Protein AF-A0A0P7YR74-F1 (afdb_monomer_lite)

Organism: NCBI:txid1666912

pLDDT: mean 79.61, std 21.57, range [29.16, 98.62]

Secondary structure (DSSP, 8-state):
--EE--EEEEEEE--HHHH-STT----HHHHHHHHHHHHT-TTTEEEEEEES-B-TTSPBP-SHHHHHHHHHHHHHHHHHTTTTT--EEEEEEEEE--TT--HHHHHHHHHHHHHHHS-TTSS-EEEEEEE-S-TT--EEEEEEE--BPPHHHHHHHHHTSTT-SS----BS--TTSTTHHHHHHHHHHHHHHHHHHHHT---EE-S-TTTTT----------HHHHHHHHHSS--HHHHTTSSSS-TTSSHHHHH------------------------

Structure (mmCIF, N/CA/C/O backbone):
data_AF-A0A0P7YR74-F1
#
_entry.id   AF-A0A0P7YR74-F1
#
loop_
_atom_site.group_PDB
_atom_site.id
_atom_site.type_symbol
_atom_site.label_atom_id
_atom_site.label_alt_id
_atom_site.label_comp_id
_atom_site.label_asym_id
_atom_site.label_entity_id
_atom_site.label_seq_id
_atom_site.pdbx_PDB_ins_code
_atom_site.Cartn_x
_atom_site.Cartn_y
_atom_site.Cartn_z
_atom_site.occupancy
_atom_site.B_iso_or_equiv
_atom_site.auth_seq_id
_atom_site.auth_comp_id
_atom_site.auth_asym_id
_atom_site.auth_atom_id
_atom_site.pdbx_PDB_model_num
ATOM 1 N N . MET A 1 1 ? -9.985 -3.462 24.566 1.00 60.44 1 MET A N 1
ATOM 2 C CA . MET A 1 1 ? -8.806 -4.352 24.452 1.00 60.44 1 MET A CA 1
ATOM 3 C C . MET A 1 1 ? -7.967 -3.898 23.269 1.00 60.44 1 MET A C 1
ATOM 5 O O . MET A 1 1 ? -8.545 -3.585 22.236 1.00 60.44 1 MET A O 1
ATOM 9 N N . THR A 1 2 ? -6.644 -3.841 23.416 1.00 79.56 2 THR A N 1
ATOM 10 C CA . THR A 1 2 ? -5.710 -3.493 22.330 1.00 79.56 2 THR A CA 1
ATOM 11 C C . THR A 1 2 ? -5.596 -4.660 21.350 1.00 79.56 2 THR A C 1
ATOM 13 O O . THR A 1 2 ? -5.407 -5.799 21.774 1.00 79.56 2 THR A O 1
ATOM 16 N N . LEU A 1 3 ? -5.722 -4.399 20.048 1.00 85.62 3 LEU A N 1
ATOM 17 C CA . LEU A 1 3 ? -5.576 -5.433 19.022 1.00 85.62 3 LEU A CA 1
ATOM 18 C C . LEU A 1 3 ? -4.094 -5.769 18.798 1.00 85.62 3 LEU A C 1
ATOM 20 O O . LEU A 1 3 ? -3.277 -4.869 18.607 1.00 85.62 3 LEU A O 1
ATOM 24 N N . GLU A 1 4 ? -3.764 -7.059 18.716 1.00 91.12 4 GLU A N 1
ATOM 25 C CA . GLU A 1 4 ? -2.459 -7.520 18.228 1.00 91.12 4 GLU A CA 1
ATOM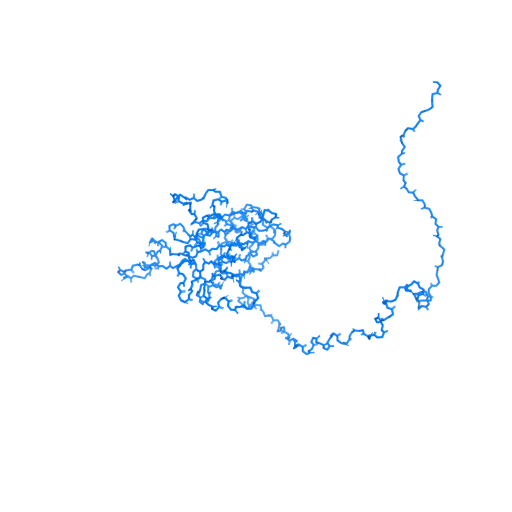 26 C C . GLU A 1 4 ? -2.388 -7.373 16.698 1.00 91.12 4 GLU A C 1
ATOM 28 O O . GLU A 1 4 ? -3.099 -8.052 15.947 1.00 91.12 4 GLU A O 1
ATOM 33 N N . LEU A 1 5 ? -1.516 -6.490 16.214 1.00 92.69 5 LEU A N 1
ATOM 34 C CA . LEU A 1 5 ? -1.343 -6.203 14.798 1.00 92.69 5 LEU A CA 1
ATOM 35 C C . LEU A 1 5 ? -0.830 -7.435 14.051 1.00 92.69 5 LEU A C 1
ATOM 37 O O . LEU A 1 5 ? 0.342 -7.820 14.130 1.00 92.69 5 LEU A O 1
ATOM 41 N N . THR A 1 6 ? -1.691 -7.987 13.209 1.00 93.12 6 THR A N 1
ATOM 42 C CA . THR A 1 6 ? -1.337 -9.047 12.278 1.00 93.12 6 THR A CA 1
ATOM 43 C C . THR A 1 6 ? -1.084 -8.460 10.898 1.00 93.12 6 THR A C 1
ATOM 45 O O . THR A 1 6 ? -1.939 -7.804 10.305 1.00 93.12 6 THR A O 1
ATOM 48 N N . THR A 1 7 ? 0.107 -8.728 10.359 1.00 94.94 7 THR A N 1
ATOM 49 C CA . THR A 1 7 ? 0.474 -8.356 8.990 1.00 94.94 7 THR A CA 1
ATOM 50 C C . THR A 1 7 ? 0.971 -9.561 8.206 1.00 94.94 7 THR A C 1
ATOM 52 O O . THR A 1 7 ? 1.783 -10.352 8.700 1.00 94.94 7 THR A O 1
ATOM 55 N N . LYS A 1 8 ? 0.527 -9.681 6.952 1.00 95.81 8 LYS A N 1
ATOM 56 C CA . LYS A 1 8 ? 0.989 -10.705 6.007 1.00 95.81 8 LYS A CA 1
ATOM 57 C C . LYS A 1 8 ? 1.406 -10.044 4.707 1.00 95.81 8 LYS A C 1
ATOM 59 O O . LYS A 1 8 ? 0.610 -9.338 4.106 1.00 95.81 8 LYS A O 1
ATOM 64 N N . PHE A 1 9 ? 2.622 -10.323 4.244 1.00 95.50 9 PHE A N 1
ATOM 65 C CA . PHE A 1 9 ? 3.135 -9.816 2.970 1.00 95.50 9 PHE A CA 1
ATOM 66 C C . PHE A 1 9 ? 3.477 -10.977 2.044 1.00 95.50 9 PHE A C 1
ATOM 68 O O . PHE A 1 9 ? 4.109 -11.948 2.463 1.00 95.50 9 PHE A O 1
ATOM 75 N N . ARG A 1 10 ? 3.101 -10.875 0.770 1.00 93.88 10 ARG A N 1
ATOM 76 C CA . ARG A 1 10 ? 3.459 -11.864 -0.253 1.00 93.88 10 ARG A CA 1
ATOM 77 C C . ARG A 1 10 ? 3.926 -11.150 -1.511 1.00 93.88 10 ARG A C 1
ATOM 79 O O . ARG A 1 10 ? 3.295 -10.214 -1.986 1.00 93.88 10 ARG A O 1
ATOM 86 N N . GLY A 1 11 ? 5.065 -11.588 -2.035 1.00 93.00 11 GLY A N 1
ATOM 87 C CA . GLY A 1 11 ? 5.584 -11.106 -3.309 1.00 93.00 11 GLY A CA 1
ATOM 88 C C . GLY A 1 11 ? 5.010 -11.877 -4.483 1.00 93.00 11 GLY A C 1
ATOM 89 O O . GLY A 1 11 ? 4.844 -13.095 -4.398 1.00 93.00 11 GLY A O 1
ATOM 90 N N . ILE A 1 12 ? 4.781 -11.173 -5.586 1.00 93.50 12 ILE A N 1
ATOM 91 C CA . ILE A 1 12 ? 4.529 -11.761 -6.899 1.00 93.50 12 ILE A CA 1
ATOM 92 C C . ILE A 1 12 ? 5.712 -11.381 -7.790 1.00 93.50 12 ILE A C 1
ATOM 94 O O . ILE A 1 12 ? 6.027 -10.199 -7.931 1.00 93.50 12 ILE A O 1
ATOM 98 N N . SER A 1 13 ? 6.408 -12.372 -8.346 1.00 91.94 13 SER A N 1
ATOM 99 C CA . SER A 1 13 ? 7.626 -12.169 -9.137 1.00 91.94 13 SER A CA 1
ATOM 100 C C . SER A 1 13 ? 7.658 -13.029 -10.392 1.00 91.94 13 SER A C 1
ATOM 102 O O . SER A 1 13 ? 7.014 -14.073 -10.458 1.00 91.94 13 SER A O 1
ATOM 104 N N . THR A 1 14 ? 8.446 -12.601 -11.379 1.00 90.00 14 THR A N 1
ATOM 105 C CA . THR A 1 14 ? 8.697 -13.353 -12.618 1.00 90.00 14 THR A CA 1
ATOM 106 C C . THR A 1 14 ? 9.794 -14.409 -12.505 1.00 90.00 14 THR A C 1
ATOM 108 O O . THR A 1 14 ? 10.011 -15.134 -13.478 1.00 90.00 14 THR A O 1
ATOM 111 N N . SER A 1 15 ? 10.455 -14.521 -11.345 1.00 85.44 15 SER A N 1
ATOM 112 C CA . SER A 1 15 ? 11.594 -15.422 -11.129 1.00 85.44 15 SER A CA 1
ATOM 113 C C . SER A 1 15 ? 11.245 -16.898 -11.346 1.00 85.44 15 SER A C 1
ATOM 115 O O . SER A 1 15 ? 10.171 -17.331 -10.919 1.00 85.44 15 SER A O 1
ATOM 117 N N . PRO A 1 16 ? 12.147 -17.700 -11.947 1.00 78.31 16 PRO A N 1
ATOM 118 C CA . PRO A 1 16 ? 11.906 -19.126 -12.187 1.00 78.31 16 PRO A CA 1
ATOM 119 C C . PRO A 1 16 ? 11.537 -19.901 -10.913 1.00 78.31 16 PRO A C 1
ATOM 121 O O . PRO A 1 16 ? 10.546 -20.627 -10.894 1.00 78.31 16 PRO A O 1
ATOM 124 N N . ALA A 1 17 ? 12.238 -19.645 -9.802 1.00 75.94 17 ALA A N 1
ATOM 125 C CA . ALA A 1 17 ? 11.952 -20.265 -8.504 1.00 75.94 17 ALA A CA 1
ATOM 126 C C . ALA A 1 17 ? 10.548 -19.935 -7.953 1.00 75.94 17 ALA A C 1
ATOM 128 O O . ALA A 1 17 ? 9.983 -20.699 -7.172 1.00 75.94 17 ALA A O 1
ATOM 129 N N . ALA A 1 18 ? 9.956 -18.800 -8.347 1.00 68.31 18 ALA A N 1
ATOM 130 C CA . ALA A 1 18 ? 8.588 -18.458 -7.965 1.00 68.31 18 ALA A CA 1
ATOM 131 C C . ALA A 1 18 ? 7.532 -19.182 -8.817 1.00 68.31 18 ALA A C 1
ATOM 133 O O . ALA A 1 18 ? 6.400 -19.319 -8.351 1.00 68.31 18 ALA A O 1
ATOM 134 N N . ARG A 1 19 ? 7.897 -19.653 -10.021 1.00 63.56 19 ARG A N 1
ATOM 135 C CA . ARG A 1 19 ? 7.032 -20.442 -10.917 1.00 63.56 19 ARG A CA 1
ATOM 136 C C . ARG A 1 19 ? 6.956 -21.916 -10.505 1.00 63.56 19 ARG A C 1
ATOM 138 O O . ARG A 1 19 ? 5.931 -22.541 -10.707 1.00 63.56 19 ARG A O 1
ATOM 145 N N . GLN A 1 20 ? 8.008 -22.446 -9.879 1.00 58.94 20 GLN A N 1
ATOM 146 C CA . GLN A 1 20 ? 8.118 -23.864 -9.497 1.00 58.94 20 GLN A CA 1
ATOM 147 C C . GLN A 1 20 ? 7.430 -24.240 -8.167 1.00 58.94 20 GLN A C 1
ATOM 149 O O . GLN A 1 20 ? 7.472 -25.398 -7.752 1.00 58.94 20 GLN A O 1
ATOM 154 N N . ARG A 1 21 ? 6.797 -23.296 -7.454 1.00 57.75 21 ARG A N 1
ATOM 155 C CA . ARG A 1 21 ? 6.046 -23.634 -6.232 1.00 57.75 21 ARG A CA 1
ATOM 156 C C . ARG A 1 21 ? 4.754 -24.365 -6.619 1.00 57.75 21 ARG A C 1
ATOM 158 O O . ARG A 1 21 ? 3.836 -23.736 -7.131 1.00 57.75 21 ARG A O 1
ATOM 165 N N . LYS A 1 22 ? 4.746 -25.682 -6.368 1.00 44.38 22 LYS A N 1
ATOM 166 C CA . LYS A 1 22 ? 3.695 -26.678 -6.650 1.00 44.38 22 LYS A CA 1
ATOM 167 C C . LYS A 1 22 ? 2.265 -26.109 -6.625 1.00 44.38 22 LYS A C 1
ATOM 169 O O . LYS A 1 22 ? 1.837 -25.588 -5.597 1.00 44.38 22 LYS A O 1
ATOM 174 N N . GLY A 1 23 ? 1.541 -26.285 -7.734 1.00 49.69 23 GLY A N 1
ATOM 175 C CA . GLY A 1 23 ? 0.073 -26.241 -7.789 1.00 49.69 23 GLY A CA 1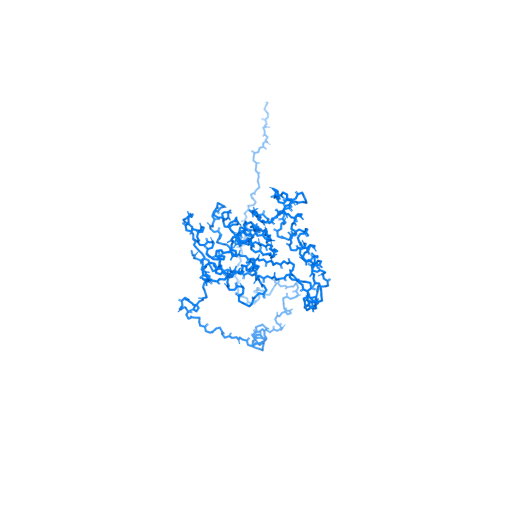
ATOM 176 C C . GLY A 1 23 ? -0.562 -25.149 -8.655 1.00 49.69 23 GLY A C 1
ATOM 177 O O . GLY A 1 23 ? -1.721 -25.290 -9.016 1.00 49.69 23 GLY A O 1
ATOM 178 N N . GLU A 1 24 ? 0.158 -24.091 -9.035 1.00 49.91 24 GLU A N 1
ATOM 179 C CA . GLU A 1 24 ? -0.404 -23.036 -9.892 1.00 49.91 24 GLU A CA 1
ATOM 180 C C . GLU A 1 24 ? 0.598 -22.599 -10.967 1.00 49.91 24 GLU A C 1
ATOM 182 O O . GLU A 1 24 ? 1.439 -21.728 -10.741 1.00 49.91 24 GLU A O 1
ATOM 187 N N . GLU A 1 25 ? 0.435 -23.122 -12.183 1.00 51.97 25 GLU A N 1
ATOM 188 C CA . GLU A 1 25 ? 1.055 -22.629 -13.428 1.00 51.97 25 GLU A CA 1
ATOM 189 C C . GLU A 1 25 ? 0.555 -21.225 -13.840 1.00 51.97 25 GLU A C 1
ATOM 191 O O . GLU A 1 25 ? 0.705 -20.776 -14.979 1.00 51.97 25 GLU A O 1
ATOM 196 N N . ALA A 1 26 ? -0.084 -20.484 -12.932 1.00 62.19 26 ALA A N 1
ATOM 197 C CA . ALA A 1 26 ? -0.609 -19.170 -13.239 1.00 62.19 26 ALA A CA 1
ATOM 198 C C . ALA A 1 26 ? 0.549 -18.183 -13.447 1.00 62.19 26 ALA A C 1
ATOM 200 O O . ALA A 1 26 ? 1.239 -17.783 -12.502 1.00 62.19 26 ALA A O 1
ATOM 201 N N . HIS A 1 27 ? 0.720 -17.753 -14.702 1.00 83.19 27 HIS A N 1
ATOM 202 C CA . HIS A 1 27 ? 1.645 -16.695 -15.106 1.00 83.19 27 HIS A CA 1
ATOM 203 C C . HIS A 1 27 ? 1.622 -15.526 -14.091 1.00 83.19 27 HIS A C 1
ATOM 205 O O . HIS A 1 27 ? 0.534 -15.079 -13.717 1.00 83.19 27 HIS A O 1
ATOM 211 N N . PRO A 1 28 ? 2.771 -14.976 -13.651 1.00 89.00 28 PRO A N 1
ATOM 212 C CA . PRO A 1 28 ? 2.840 -13.965 -12.586 1.00 89.00 28 PRO A CA 1
ATOM 213 C C . PRO A 1 28 ? 1.885 -12.772 -12.760 1.00 89.00 28 PRO A C 1
ATOM 215 O O . PRO A 1 28 ? 1.298 -12.306 -11.786 1.00 89.00 28 PRO A O 1
ATOM 218 N N . LEU A 1 29 ? 1.655 -12.324 -14.001 1.00 91.81 29 LEU A N 1
ATOM 219 C CA . LEU A 1 29 ? 0.653 -11.292 -14.300 1.00 91.81 29 LEU A CA 1
ATOM 220 C C . LEU A 1 29 ? -0.783 -11.721 -13.975 1.00 91.81 29 LEU A C 1
ATOM 222 O O . LEU A 1 29 ? -1.522 -10.932 -13.393 1.00 91.81 29 LEU A O 1
ATOM 226 N N . LYS A 1 30 ? -1.174 -12.965 -14.290 1.00 91.38 30 LYS A N 1
ATOM 227 C CA . LYS A 1 30 ? -2.497 -13.501 -13.931 1.00 91.38 30 LYS A CA 1
ATOM 228 C C . LYS A 1 30 ? -2.683 -13.484 -12.414 1.00 91.38 30 LYS A C 1
ATOM 230 O O . LYS A 1 30 ? -3.745 -13.096 -11.944 1.00 91.38 30 LYS A O 1
ATOM 235 N N . ARG A 1 31 ? -1.634 -13.794 -11.643 1.00 91.69 31 ARG A N 1
ATOM 236 C CA . ARG A 1 31 ? -1.664 -13.711 -10.172 1.00 91.69 31 ARG A CA 1
ATOM 237 C C . ARG A 1 31 ? -1.820 -12.276 -9.670 1.00 91.69 31 ARG A C 1
ATOM 239 O O . ARG A 1 31 ? -2.587 -12.049 -8.741 1.00 91.69 31 ARG A O 1
ATOM 246 N N . CYS A 1 32 ? -1.147 -11.305 -10.289 1.00 95.12 32 CYS A N 1
ATOM 247 C CA . CYS A 1 32 ? -1.355 -9.888 -9.979 1.00 95.12 32 CYS A CA 1
ATOM 248 C C . CYS A 1 32 ? -2.794 -9.438 -10.280 1.00 95.12 32 CYS A C 1
ATOM 250 O O . CYS A 1 32 ? -3.395 -8.736 -9.471 1.00 95.12 32 CYS A O 1
ATOM 252 N N . TYR A 1 33 ? -3.360 -9.850 -11.417 1.00 95.88 33 TYR A N 1
ATOM 253 C CA . TYR A 1 33 ? -4.737 -9.512 -11.787 1.00 95.88 33 TYR A CA 1
ATOM 254 C C . TYR A 1 33 ? -5.764 -10.191 -10.885 1.00 95.88 33 TYR A C 1
ATOM 256 O O . TYR A 1 33 ? -6.693 -9.527 -10.438 1.00 95.88 33 TYR A O 1
ATOM 264 N N . GLY A 1 34 ? -5.563 -11.469 -10.561 1.00 95.00 34 GLY A N 1
ATOM 265 C CA . GLY A 1 34 ? -6.390 -12.201 -9.605 1.00 95.00 34 GLY A CA 1
ATOM 266 C C . GLY A 1 34 ? -6.360 -11.553 -8.224 1.00 95.00 34 GLY A C 1
ATOM 267 O O . GLY A 1 34 ? -7.413 -11.301 -7.653 1.00 95.00 34 GLY A O 1
ATOM 268 N N . ALA A 1 35 ? -5.174 -11.178 -7.731 1.00 95.81 35 ALA A N 1
ATOM 269 C CA . ALA A 1 35 ? -5.044 -10.446 -6.474 1.00 95.81 35 ALA A CA 1
ATOM 270 C C . ALA A 1 35 ? -5.778 -9.099 -6.518 1.00 95.81 35 ALA A C 1
ATOM 272 O O . ALA A 1 35 ? -6.519 -8.793 -5.593 1.00 95.81 35 ALA A O 1
ATOM 273 N N . LEU A 1 36 ? -5.622 -8.317 -7.593 1.00 97.00 36 LEU A N 1
ATOM 274 C CA . LEU A 1 36 ? -6.313 -7.034 -7.745 1.00 97.00 36 LEU A CA 1
ATOM 275 C C . LEU A 1 36 ? -7.838 -7.195 -7.779 1.00 97.00 36 LEU A C 1
ATOM 277 O O . LEU A 1 36 ? -8.544 -6.440 -7.118 1.00 97.00 36 LEU A O 1
ATOM 281 N N . ASN A 1 37 ? -8.342 -8.171 -8.534 1.00 95.81 37 ASN A N 1
ATOM 282 C CA . ASN A 1 37 ? -9.774 -8.447 -8.616 1.00 95.81 37 ASN A CA 1
ATOM 283 C C . ASN A 1 37 ? -10.322 -8.917 -7.265 1.00 95.81 37 ASN A C 1
ATOM 285 O O . ASN A 1 37 ? -11.371 -8.449 -6.844 1.00 95.81 37 ASN A O 1
ATOM 289 N N . TYR A 1 38 ? -9.586 -9.785 -6.566 1.00 94.88 38 TYR A N 1
ATOM 290 C CA . TYR A 1 38 ? -9.956 -10.263 -5.238 1.00 94.88 38 TYR A CA 1
ATOM 291 C C . TYR A 1 38 ? -10.067 -9.115 -4.229 1.00 94.88 38 TYR A C 1
ATOM 293 O O . TYR A 1 38 ? -11.053 -9.030 -3.502 1.00 94.88 38 TYR A O 1
ATOM 301 N N . ILE A 1 39 ? -9.080 -8.211 -4.186 1.00 95.50 39 ILE A N 1
ATOM 302 C CA . ILE A 1 39 ? -9.107 -7.119 -3.204 1.00 95.50 39 ILE A CA 1
ATOM 303 C C . ILE A 1 39 ? -10.140 -6.042 -3.548 1.00 95.50 39 ILE A C 1
ATOM 305 O O . ILE A 1 39 ? -10.600 -5.356 -2.645 1.00 95.50 39 ILE A O 1
ATOM 309 N N . ALA A 1 40 ? -10.511 -5.900 -4.821 1.00 94.31 40 ALA A N 1
ATOM 310 C CA . ALA A 1 40 ? -11.439 -4.879 -5.306 1.00 94.31 40 ALA A CA 1
ATOM 311 C C . ALA A 1 40 ? -12.823 -5.442 -5.680 1.00 94.31 40 ALA A C 1
ATOM 313 O O . ALA A 1 40 ? -13.507 -4.855 -6.521 1.00 94.31 40 ALA A O 1
ATOM 314 N N . ARG A 1 41 ? -13.202 -6.597 -5.119 1.00 93.19 41 ARG A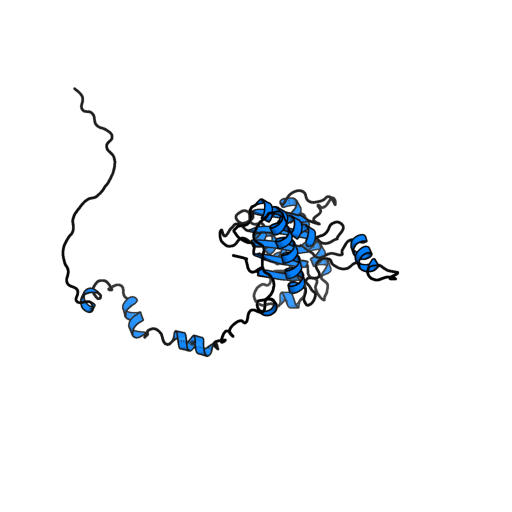 N 1
ATOM 315 C CA . ARG A 1 41 ? -14.534 -7.192 -5.290 1.00 93.19 41 ARG A CA 1
ATOM 316 C C . ARG A 1 41 ? -15.587 -6.326 -4.594 1.00 93.19 41 ARG A C 1
ATOM 318 O O . ARG A 1 41 ? -15.413 -5.965 -3.432 1.00 93.19 41 ARG A O 1
ATOM 325 N N . GLU A 1 42 ? -16.665 -6.018 -5.306 1.00 89.00 42 GLU A N 1
ATOM 326 C CA . GLU A 1 42 ? -17.669 -5.029 -4.882 1.00 89.00 42 GLU A CA 1
ATOM 327 C C . GLU A 1 42 ? -18.344 -5.401 -3.559 1.00 89.00 42 GLU A C 1
ATOM 329 O O . GLU A 1 42 ? -18.528 -4.549 -2.701 1.00 89.00 42 GLU A O 1
ATOM 334 N N . ASN A 1 43 ? -18.613 -6.690 -3.346 1.00 87.88 43 ASN A N 1
ATOM 335 C CA . ASN A 1 43 ? -19.274 -7.197 -2.143 1.00 87.88 43 ASN A CA 1
ATOM 336 C C . ASN A 1 43 ? -18.395 -7.226 -0.881 1.00 87.88 43 ASN A C 1
ATOM 338 O O . ASN A 1 43 ? -18.888 -7.569 0.189 1.00 87.88 43 ASN A O 1
ATOM 342 N N . ALA A 1 44 ? -17.101 -6.920 -0.991 1.00 87.88 44 ALA A N 1
ATOM 343 C CA . ALA A 1 44 ? -16.201 -6.890 0.159 1.00 87.88 44 ALA A CA 1
ATOM 344 C C . ALA A 1 44 ? -15.468 -5.566 0.319 1.00 87.88 44 ALA A C 1
ATOM 346 O O . ALA A 1 44 ? -14.913 -5.336 1.384 1.00 87.88 44 ALA A O 1
ATOM 347 N N . SER A 1 45 ? -15.389 -4.720 -0.707 1.00 90.12 45 SER A N 1
ATOM 348 C CA . SER A 1 45 ? -14.633 -3.471 -0.633 1.00 90.12 45 SER A CA 1
ATOM 349 C C . SER A 1 45 ? -15.432 -2.370 0.060 1.00 90.12 45 SER A C 1
ATOM 351 O O . SER A 1 45 ? -16.506 -2.011 -0.409 1.00 90.12 45 SER A O 1
ATOM 353 N N . GLY A 1 46 ? -14.871 -1.804 1.128 1.00 92.00 46 GLY A N 1
ATOM 354 C CA . GLY A 1 46 ? -15.348 -0.569 1.751 1.00 92.00 46 GLY A CA 1
ATOM 355 C C . GLY A 1 46 ? -14.529 0.631 1.275 1.00 92.00 46 GLY A C 1
ATOM 356 O O . GLY A 1 46 ? -14.521 0.981 0.096 1.00 92.00 46 GLY A O 1
ATOM 357 N N . ILE A 1 47 ? -13.790 1.249 2.196 1.00 96.88 47 ILE A N 1
ATOM 358 C CA . ILE A 1 47 ? -12.924 2.398 1.907 1.00 96.88 47 ILE A CA 1
ATOM 359 C C . ILE A 1 47 ? -11.760 2.006 0.986 1.00 96.88 47 ILE A C 1
ATOM 361 O O . ILE A 1 47 ? -11.068 1.012 1.216 1.00 96.88 47 ILE A O 1
ATOM 365 N N . ILE A 1 48 ? -11.484 2.843 -0.017 1.00 97.75 48 ILE A N 1
ATOM 366 C CA . ILE A 1 48 ? -10.393 2.666 -0.981 1.00 97.75 48 ILE A CA 1
ATOM 367 C C . ILE A 1 48 ? -9.546 3.944 -1.044 1.00 97.75 48 ILE A C 1
ATOM 369 O O . ILE A 1 48 ? -10.087 5.044 -1.125 1.00 97.75 48 ILE A O 1
ATOM 373 N N . SER A 1 49 ? -8.220 3.801 -1.083 1.00 98.31 49 SER A N 1
ATOM 374 C CA . SER A 1 49 ? -7.289 4.877 -1.449 1.00 98.31 49 SER A CA 1
ATOM 375 C C . SER A 1 49 ? -6.167 4.346 -2.336 1.00 98.31 49 SER A C 1
ATOM 377 O O . SER A 1 49 ? -5.793 3.173 -2.269 1.00 98.31 49 SER A O 1
ATOM 379 N N . TRP A 1 50 ? -5.618 5.200 -3.194 1.00 98.38 50 TRP A N 1
ATOM 380 C CA . TRP A 1 50 ? -4.481 4.870 -4.044 1.00 98.38 50 TRP A CA 1
ATOM 381 C C . TRP A 1 50 ? -3.522 6.042 -4.171 1.00 98.38 50 TRP A C 1
ATOM 383 O O . TRP A 1 50 ? -3.908 7.202 -4.057 1.00 98.38 50 TRP A O 1
ATOM 393 N N . HIS A 1 51 ? -2.261 5.729 -4.460 1.00 98.12 51 HIS A N 1
ATOM 394 C CA . HIS A 1 51 ? -1.239 6.736 -4.699 1.00 98.12 51 HIS A CA 1
ATOM 395 C C . HIS A 1 51 ? -0.213 6.266 -5.738 1.00 98.12 51 HIS A C 1
ATOM 397 O O . HIS A 1 51 ? -0.024 5.066 -5.960 1.00 98.12 51 HIS A O 1
ATOM 403 N N . GLY A 1 52 ? 0.418 7.220 -6.428 1.00 96.38 52 GLY A N 1
ATOM 404 C CA . GLY A 1 52 ? 1.416 6.941 -7.469 1.00 96.38 52 GLY A CA 1
ATOM 405 C C . GLY A 1 52 ? 0.860 6.257 -8.728 1.00 96.38 52 GLY A C 1
ATOM 406 O O . GLY A 1 52 ? 1.625 5.708 -9.520 1.00 96.38 52 GLY A O 1
ATOM 407 N N . LEU A 1 53 ? -0.464 6.257 -8.923 1.00 97.25 53 LEU A N 1
ATOM 408 C CA . LEU A 1 53 ? -1.136 5.661 -10.081 1.00 97.25 53 LEU A CA 1
ATOM 409 C C . LEU A 1 53 ? -1.549 6.737 -11.084 1.00 97.25 53 LEU A C 1
ATOM 411 O O . LEU A 1 53 ? -2.305 7.649 -10.757 1.00 97.25 53 LEU A O 1
ATOM 415 N N . ARG A 1 54 ? -1.060 6.605 -12.321 1.00 95.88 54 ARG A N 1
ATOM 416 C CA . ARG A 1 54 ? -1.296 7.559 -13.413 1.00 95.88 54 ARG A CA 1
ATOM 417 C C . ARG A 1 54 ? -2.018 6.908 -14.584 1.00 95.88 54 ARG A C 1
ATOM 419 O O . ARG A 1 54 ? -1.750 5.755 -14.934 1.00 95.88 54 ARG A O 1
ATOM 426 N N . ARG A 1 55 ? -2.903 7.650 -15.226 1.00 95.25 55 ARG A N 1
ATOM 427 C CA . ARG A 1 55 ? -3.566 7.294 -16.481 1.00 95.25 55 ARG A CA 1
ATOM 428 C C . ARG A 1 55 ? -2.563 7.314 -17.653 1.00 95.25 55 ARG A C 1
ATOM 430 O O . ARG A 1 55 ? -1.419 7.726 -17.457 1.00 95.25 55 ARG A O 1
ATOM 437 N N . PRO A 1 56 ? -2.929 6.797 -18.842 1.00 91.25 56 PRO A N 1
ATOM 438 C CA . PRO A 1 56 ? -2.036 6.790 -20.006 1.00 91.25 56 PRO A CA 1
ATOM 439 C C . PRO A 1 56 ? -1.579 8.185 -20.449 1.00 91.25 56 PRO A C 1
ATOM 441 O O . PRO A 1 56 ? -0.452 8.330 -20.899 1.00 91.25 56 PRO A O 1
ATOM 444 N N . ASP A 1 57 ? -2.413 9.206 -20.240 1.00 93.31 57 ASP A N 1
ATOM 445 C CA . ASP A 1 57 ? -2.104 10.623 -20.488 1.00 93.31 57 ASP A CA 1
ATOM 446 C C . ASP A 1 57 ? -1.134 11.239 -19.453 1.00 93.31 57 ASP A C 1
ATOM 448 O O . ASP A 1 57 ? -0.897 12.444 -19.455 1.00 93.31 57 ASP A O 1
ATOM 452 N N . GLY A 1 58 ? -0.608 10.439 -18.519 1.00 92.19 58 GLY A N 1
ATOM 453 C CA . GLY A 1 58 ? 0.295 10.882 -17.457 1.00 92.19 58 GLY A CA 1
ATOM 454 C C . GLY A 1 58 ? -0.389 11.563 -16.267 1.00 92.19 58 GLY A C 1
ATOM 455 O O . GLY A 1 58 ? 0.263 11.766 -15.234 1.00 92.19 58 GLY A O 1
ATOM 456 N N . LYS A 1 59 ? -1.693 11.865 -16.337 1.00 95.94 59 LYS A N 1
ATOM 457 C CA . LYS A 1 59 ? -2.434 12.491 -15.231 1.00 95.94 59 LYS A CA 1
ATOM 458 C C . LYS A 1 59 ? -2.713 11.483 -14.107 1.00 95.94 59 LYS A C 1
ATOM 460 O O . LYS A 1 59 ? -2.782 10.279 -14.370 1.00 95.94 59 LYS A O 1
ATOM 465 N N . PRO A 1 60 ? -2.853 11.920 -12.843 1.00 95.88 60 PRO A N 1
ATOM 466 C CA . PRO A 1 60 ? -3.239 11.032 -11.747 1.00 95.88 60 PRO A CA 1
ATOM 467 C C . PRO A 1 60 ? -4.575 10.327 -12.018 1.00 95.88 60 PRO A C 1
ATOM 469 O O . PRO A 1 60 ? -5.472 10.898 -12.633 1.00 95.88 60 PRO A O 1
ATOM 472 N N . ALA A 1 61 ? -4.710 9.080 -11.566 1.00 96.81 61 ALA A N 1
ATOM 473 C CA . ALA A 1 61 ? -6.001 8.401 -11.553 1.00 96.81 61 ALA A CA 1
ATOM 474 C C . ALA A 1 61 ? -6.930 9.061 -10.523 1.00 96.81 61 ALA A C 1
ATOM 476 O O . ALA A 1 61 ? -6.530 9.269 -9.378 1.00 96.81 61 ALA A O 1
ATOM 477 N N . THR A 1 62 ? -8.166 9.344 -10.926 1.00 96.44 62 THR A N 1
ATOM 478 C CA . THR A 1 62 ? -9.175 10.046 -10.115 1.00 96.44 62 THR A CA 1
ATOM 479 C C . THR A 1 62 ? -10.309 9.136 -9.654 1.00 96.44 62 THR A C 1
ATOM 481 O O . THR A 1 62 ? -10.995 9.451 -8.689 1.00 96.44 62 THR A O 1
ATOM 484 N N . THR A 1 63 ? -10.469 7.965 -10.280 1.00 96.69 63 THR A N 1
ATOM 485 C CA . THR A 1 63 ? -11.486 6.973 -9.897 1.00 96.69 63 THR A CA 1
ATOM 486 C C . THR A 1 63 ? -10.874 5.606 -9.565 1.00 96.69 63 THR A C 1
ATOM 488 O O . THR A 1 63 ? -9.809 5.259 -10.091 1.00 96.69 63 THR A O 1
ATOM 491 N N . PRO A 1 64 ? -11.568 4.745 -8.787 1.00 95.50 64 PRO A N 1
ATOM 492 C CA . PRO A 1 64 ? -11.098 3.383 -8.518 1.00 95.50 64 PRO A CA 1
ATOM 493 C C . PRO A 1 64 ? -10.917 2.546 -9.794 1.00 95.50 64 PRO A C 1
ATOM 495 O O . PRO A 1 64 ? -10.028 1.697 -9.880 1.00 95.50 64 PRO A O 1
ATOM 498 N N . LYS A 1 65 ? -11.745 2.768 -10.823 1.00 95.44 65 LYS A N 1
ATOM 499 C CA . LYS A 1 65 ? -11.614 2.096 -12.126 1.00 95.44 65 LYS A CA 1
ATOM 500 C C . LYS A 1 65 ? -10.320 2.510 -12.830 1.00 95.44 65 LYS A C 1
ATOM 502 O O . LYS A 1 65 ? -9.561 1.638 -13.254 1.00 95.44 65 LYS A O 1
ATOM 507 N N . GLU A 1 66 ? -10.036 3.810 -12.896 1.00 97.50 66 GLU A N 1
ATOM 508 C CA . GLU A 1 66 ? -8.785 4.332 -13.460 1.00 97.50 66 GLU A CA 1
ATOM 509 C C . GLU A 1 66 ? -7.560 3.839 -12.679 1.00 97.50 66 GLU A C 1
ATOM 511 O O . GLU A 1 66 ? -6.582 3.404 -13.287 1.00 97.50 66 GLU A O 1
ATOM 516 N N . ALA A 1 67 ? -7.628 3.830 -11.344 1.00 97.56 67 ALA A N 1
ATOM 517 C CA . ALA A 1 67 ? -6.559 3.337 -10.479 1.00 97.56 67 ALA A CA 1
ATOM 518 C C . ALA A 1 67 ? -6.250 1.858 -10.758 1.00 97.56 67 ALA A C 1
ATOM 520 O O . ALA A 1 67 ? -5.095 1.484 -10.978 1.00 97.56 67 ALA A O 1
ATOM 521 N N . ARG A 1 68 ? -7.282 1.009 -10.849 1.00 97.06 68 ARG A N 1
ATOM 522 C CA . ARG A 1 68 ? -7.127 -0.411 -11.203 1.00 97.06 68 ARG A CA 1
ATOM 523 C C . ARG A 1 68 ? -6.479 -0.591 -12.578 1.00 97.06 68 ARG A C 1
ATOM 525 O O . ARG A 1 68 ? -5.571 -1.412 -12.718 1.00 97.06 68 ARG A O 1
ATOM 532 N N . LEU A 1 69 ? -6.901 0.173 -13.587 1.00 97.38 69 LEU A N 1
ATOM 533 C CA . LEU A 1 69 ? -6.316 0.118 -14.933 1.00 97.38 69 LEU A CA 1
ATOM 534 C C . LEU A 1 69 ? -4.848 0.568 -14.942 1.00 97.38 69 LEU A C 1
ATOM 536 O O . LEU A 1 69 ? -4.000 -0.109 -15.532 1.00 97.38 69 LEU A O 1
ATOM 540 N N . ALA A 1 70 ? -4.534 1.661 -14.246 1.00 97.75 70 ALA A N 1
ATOM 541 C CA . ALA A 1 70 ? -3.171 2.152 -14.079 1.00 97.75 70 ALA A CA 1
ATOM 542 C C . ALA A 1 70 ? -2.280 1.101 -13.403 1.00 97.75 70 ALA A C 1
ATOM 544 O O . ALA A 1 70 ? -1.185 0.812 -13.884 1.00 97.75 70 ALA A O 1
ATOM 545 N N . LEU A 1 71 ? -2.771 0.450 -12.347 1.00 97.75 71 LEU A N 1
ATOM 546 C CA . LEU A 1 71 ? -2.023 -0.578 -11.628 1.00 97.75 71 LEU A CA 1
ATOM 547 C C . LEU A 1 71 ? -1.790 -1.829 -12.494 1.00 97.75 71 LEU A C 1
ATOM 549 O O . LEU A 1 71 ? -0.684 -2.367 -12.522 1.00 97.75 71 LEU A O 1
ATOM 553 N N . ARG A 1 72 ? -2.784 -2.248 -13.293 1.00 97.69 72 ARG A N 1
ATOM 554 C CA . ARG A 1 72 ? -2.611 -3.326 -14.286 1.00 97.69 72 ARG A CA 1
ATOM 555 C C . ARG A 1 72 ? -1.553 -2.991 -15.336 1.00 97.69 72 ARG A C 1
ATOM 557 O O . ARG A 1 72 ? -0.845 -3.893 -15.788 1.00 97.69 72 ARG A O 1
ATOM 564 N N . ARG A 1 73 ? -1.443 -1.722 -15.743 1.00 96.94 73 ARG A N 1
ATOM 565 C CA . ARG A 1 73 ? -0.374 -1.253 -16.637 1.00 96.94 73 ARG A CA 1
ATOM 566 C C . ARG A 1 73 ? 0.991 -1.358 -15.953 1.00 96.94 73 ARG A C 1
ATOM 568 O O . ARG A 1 73 ? 1.873 -1.999 -16.516 1.00 96.94 73 ARG A O 1
ATOM 575 N N . ARG A 1 74 ? 1.121 -0.879 -14.709 1.00 96.81 74 ARG A N 1
ATOM 576 C CA . ARG A 1 74 ? 2.352 -1.021 -13.907 1.00 96.81 74 ARG A CA 1
ATOM 577 C C . ARG A 1 74 ? 2.789 -2.479 -13.760 1.00 96.81 74 ARG A C 1
ATOM 579 O O . ARG A 1 74 ? 3.968 -2.775 -13.911 1.00 96.81 74 ARG A O 1
ATOM 586 N N . PHE A 1 75 ? 1.856 -3.415 -13.562 1.00 96.69 75 PHE A N 1
ATOM 587 C CA . PHE A 1 75 ? 2.201 -4.841 -13.528 1.00 96.69 75 PHE A CA 1
ATOM 588 C C . PHE A 1 75 ? 2.841 -5.329 -14.828 1.00 96.69 75 PHE A C 1
ATOM 590 O O . PHE A 1 75 ? 3.830 -6.058 -14.773 1.00 96.69 75 PHE A O 1
ATOM 597 N N . ARG A 1 76 ? 2.302 -4.927 -15.987 1.00 95.50 76 ARG A N 1
ATOM 598 C CA . ARG A 1 76 ? 2.864 -5.285 -17.301 1.00 95.50 76 ARG A CA 1
ATOM 599 C C . ARG A 1 76 ? 4.257 -4.699 -17.487 1.00 95.50 76 ARG A C 1
ATOM 601 O O . ARG A 1 76 ? 5.165 -5.430 -17.866 1.00 95.50 76 ARG A O 1
ATOM 608 N N . GLU A 1 77 ? 4.425 -3.420 -17.161 1.00 94.44 77 GLU A N 1
ATOM 609 C CA . GLU A 1 77 ? 5.712 -2.720 -17.237 1.00 94.44 77 GLU A CA 1
ATOM 610 C C . GLU A 1 77 ? 6.783 -3.415 -16.378 1.00 94.44 77 GLU A C 1
ATOM 612 O O . GLU A 1 77 ? 7.897 -3.649 -16.841 1.00 94.44 77 GLU A O 1
ATOM 617 N N . GLU A 1 78 ? 6.456 -3.803 -15.143 1.00 93.25 78 GLU A N 1
ATOM 618 C CA . GLU A 1 78 ? 7.404 -4.498 -14.266 1.00 93.25 78 GLU A CA 1
ATOM 619 C C . GLU A 1 78 ? 7.652 -5.953 -14.680 1.00 93.25 78 GLU A C 1
ATOM 621 O O . GLU A 1 78 ? 8.774 -6.447 -14.551 1.00 93.25 78 GLU A O 1
ATOM 626 N N . ALA A 1 79 ? 6.641 -6.648 -15.209 1.00 92.06 79 ALA A N 1
ATOM 627 C CA . ALA A 1 79 ? 6.805 -8.007 -15.716 1.00 92.06 79 ALA A CA 1
ATOM 628 C C . ALA A 1 79 ? 7.720 -8.056 -16.950 1.00 92.06 79 ALA A C 1
ATOM 630 O O . ALA A 1 79 ? 8.556 -8.958 -17.039 1.00 92.06 79 ALA A O 1
ATOM 631 N N . ALA A 1 80 ? 7.616 -7.070 -17.850 1.00 91.62 80 ALA A N 1
ATOM 632 C CA . ALA A 1 80 ? 8.466 -6.950 -19.037 1.00 91.62 80 ALA A CA 1
ATOM 633 C C . ALA A 1 80 ? 9.955 -6.780 -18.680 1.00 91.62 80 ALA A C 1
ATOM 635 O O . ALA A 1 80 ? 10.829 -7.281 -19.380 1.00 91.62 80 ALA A O 1
ATOM 636 N N . LYS A 1 81 ? 10.256 -6.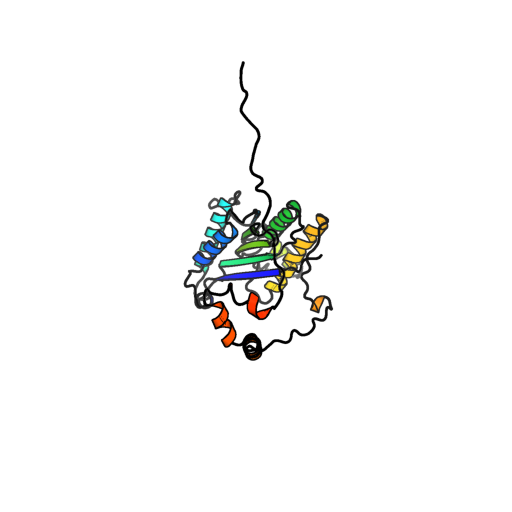165 -17.528 1.00 89.81 81 LYS A N 1
ATOM 637 C CA . LYS A 1 81 ? 11.622 -6.001 -16.992 1.00 89.81 81 LYS A CA 1
ATOM 638 C C . LYS A 1 81 ? 12.187 -7.274 -16.332 1.00 89.81 81 LYS A C 1
ATOM 640 O O . LYS A 1 81 ? 13.244 -7.220 -15.708 1.00 89.81 81 LYS A O 1
ATOM 645 N N . GLY A 1 82 ? 11.471 -8.401 -16.387 1.00 80.12 82 GLY A N 1
ATOM 646 C CA . GLY A 1 82 ? 11.744 -9.616 -15.613 1.00 80.12 82 GLY A CA 1
ATOM 647 C C . GLY A 1 82 ? 13.067 -10.332 -15.907 1.00 80.12 82 GLY A C 1
ATOM 648 O O . GLY A 1 82 ? 13.662 -10.859 -14.974 1.00 80.12 82 GLY A O 1
ATOM 649 N N . GLY A 1 83 ? 13.553 -10.341 -17.150 1.00 80.50 83 GLY A N 1
ATOM 650 C CA . GLY A 1 83 ? 14.823 -10.981 -17.532 1.00 80.50 83 GLY A CA 1
ATOM 651 C C . GLY A 1 83 ? 15.015 -12.430 -17.035 1.00 80.50 83 GLY A C 1
ATOM 652 O O . GLY A 1 83 ? 14.058 -13.129 -16.703 1.00 80.50 83 GLY A O 1
ATOM 653 N N . LYS A 1 84 ? 16.279 -12.883 -16.966 1.00 78.75 84 LYS A N 1
ATOM 654 C CA . LYS A 1 84 ? 16.650 -14.252 -16.536 1.00 78.75 84 LYS A CA 1
ATOM 655 C C . LYS A 1 84 ? 16.483 -14.490 -15.027 1.00 78.75 84 LYS A C 1
ATOM 657 O O . LYS A 1 84 ? 16.033 -15.552 -14.612 1.00 78.75 84 LYS A O 1
ATOM 662 N N . VAL A 1 85 ? 16.827 -13.499 -14.202 1.00 81.75 85 VAL A N 1
ATOM 663 C CA . VAL A 1 85 ? 16.787 -13.600 -12.725 1.00 81.75 85 VAL A CA 1
ATOM 664 C C . VAL A 1 85 ? 15.358 -13.454 -12.181 1.00 81.75 85 VAL A C 1
ATOM 666 O O . VAL A 1 85 ? 15.028 -13.925 -11.090 1.00 81.75 85 VAL A O 1
ATOM 669 N N . GLY A 1 86 ? 14.468 -12.851 -12.967 1.00 85.94 86 GLY A N 1
ATOM 670 C CA . GLY A 1 86 ? 13.147 -12.456 -12.519 1.00 85.94 86 GLY A CA 1
ATOM 671 C C . GLY A 1 86 ? 13.161 -11.142 -11.754 1.00 85.94 86 GLY A C 1
ATOM 672 O O . GLY A 1 86 ? 14.152 -10.719 -11.162 1.00 85.94 86 GLY A O 1
ATOM 673 N N . ARG A 1 87 ? 11.993 -10.515 -11.711 1.00 89.06 87 ARG A N 1
ATOM 674 C CA . ARG A 1 87 ? 11.741 -9.259 -11.020 1.00 89.06 87 ARG A CA 1
ATOM 675 C C . ARG A 1 87 ? 10.476 -9.382 -10.193 1.00 89.06 87 ARG A C 1
ATOM 677 O O . ARG A 1 87 ? 9.535 -10.081 -10.571 1.00 89.06 87 ARG A O 1
ATOM 684 N N . ARG A 1 88 ? 10.444 -8.719 -9.041 1.00 92.00 88 ARG A N 1
ATOM 685 C CA . ARG A 1 88 ? 9.207 -8.570 -8.276 1.00 92.00 88 ARG A CA 1
ATOM 686 C C . ARG A 1 88 ? 8.297 -7.588 -9.007 1.00 92.00 88 ARG A C 1
ATOM 688 O O . ARG A 1 88 ? 8.690 -6.452 -9.219 1.00 92.00 88 ARG A O 1
ATOM 695 N N . ILE A 1 89 ? 7.102 -8.042 -9.368 1.00 95.25 89 ILE A N 1
ATOM 696 C CA . ILE A 1 89 ? 6.081 -7.224 -10.027 1.00 95.25 89 ILE A CA 1
ATOM 697 C C . ILE A 1 89 ? 5.310 -6.425 -8.978 1.00 95.25 89 ILE A C 1
ATOM 699 O O . ILE A 1 89 ? 5.084 -5.233 -9.141 1.00 95.25 89 ILE A O 1
ATOM 703 N N . ALA A 1 90 ? 4.891 -7.095 -7.904 1.00 96.75 90 ALA A N 1
ATOM 704 C CA . ALA A 1 90 ? 4.056 -6.497 -6.874 1.00 96.75 90 ALA A CA 1
ATOM 705 C C . ALA A 1 90 ? 4.266 -7.164 -5.511 1.00 96.75 90 ALA A C 1
ATOM 707 O O . ALA A 1 90 ? 4.763 -8.293 -5.407 1.00 96.75 90 ALA A O 1
ATOM 708 N N . THR A 1 91 ? 3.832 -6.474 -4.463 1.00 97.19 91 THR A N 1
ATOM 709 C CA . THR A 1 91 ? 3.656 -7.015 -3.118 1.00 97.19 91 THR A CA 1
ATOM 710 C C . THR A 1 91 ? 2.200 -6.857 -2.707 1.00 97.19 91 THR A C 1
ATOM 712 O O . THR A 1 91 ? 1.659 -5.755 -2.735 1.00 97.19 91 THR A O 1
ATOM 715 N N . THR A 1 92 ? 1.576 -7.964 -2.318 1.00 97.50 92 THR A N 1
ATOM 716 C CA . THR A 1 92 ? 0.274 -7.968 -1.650 1.00 97.50 92 THR A CA 1
ATOM 717 C C . THR A 1 92 ? 0.504 -7.866 -0.147 1.00 97.50 92 THR A C 1
ATOM 719 O O . THR A 1 92 ? 1.387 -8.563 0.375 1.00 97.50 92 THR A O 1
ATOM 722 N N . GLY A 1 93 ? -0.314 -7.099 0.558 1.00 97.50 93 GLY A N 1
ATOM 723 C CA . GLY A 1 93 ? -0.309 -7.052 2.013 1.00 97.50 93 GLY A CA 1
ATOM 724 C C . GLY A 1 93 ? -1.699 -7.185 2.610 1.00 97.50 93 GLY A C 1
ATOM 725 O O . GLY A 1 93 ? -2.667 -6.749 2.001 1.00 97.50 93 GLY A O 1
ATOM 726 N N . ILE A 1 94 ? -1.768 -7.785 3.795 1.00 97.50 94 ILE A N 1
ATOM 727 C CA . ILE A 1 94 ? -2.956 -7.824 4.650 1.00 97.50 94 ILE A CA 1
ATOM 728 C C . ILE A 1 94 ? -2.573 -7.223 5.997 1.00 97.50 94 ILE A C 1
ATOM 730 O O . ILE A 1 94 ? -1.506 -7.561 6.521 1.00 97.50 94 ILE A O 1
ATOM 734 N N . VAL A 1 95 ? -3.427 -6.359 6.536 1.00 97.50 95 VAL A N 1
ATOM 735 C CA . VAL A 1 95 ? -3.237 -5.663 7.813 1.00 97.50 95 VAL A CA 1
ATOM 736 C C . VAL A 1 95 ? -4.532 -5.749 8.614 1.00 97.50 95 VAL A C 1
ATOM 738 O O . VAL A 1 95 ? -5.562 -5.290 8.136 1.00 97.50 95 VAL A O 1
ATOM 741 N N . SER A 1 96 ? -4.502 -6.332 9.810 1.00 95.75 96 SER A N 1
ATOM 742 C CA . SER A 1 96 ? -5.666 -6.333 10.706 1.00 95.75 96 SER A CA 1
ATOM 743 C C . SER A 1 96 ? -5.958 -4.928 11.240 1.00 95.75 96 SER A C 1
ATOM 745 O O . SER A 1 96 ? -5.021 -4.192 11.552 1.00 95.75 96 SER A O 1
ATOM 747 N N . LEU A 1 97 ? -7.234 -4.594 11.416 1.00 94.69 97 LEU A N 1
ATOM 748 C CA . LEU A 1 97 ? -7.698 -3.355 12.038 1.00 94.69 97 LEU A CA 1
ATOM 749 C C . LEU A 1 97 ? -8.581 -3.650 13.256 1.00 94.69 97 LEU A C 1
ATOM 751 O O . LEU A 1 97 ? -9.252 -4.684 13.282 1.00 94.69 97 LEU A O 1
ATOM 755 N N . PRO A 1 98 ? -8.618 -2.763 14.266 1.00 92.94 98 PRO A N 1
ATOM 756 C CA . PRO A 1 98 ? -9.601 -2.871 15.336 1.00 92.94 98 PRO A CA 1
ATOM 757 C C . PRO A 1 98 ? -11.023 -2.718 14.784 1.00 92.94 98 PRO A C 1
ATOM 759 O O . PRO A 1 98 ? -11.318 -1.758 14.078 1.00 92.94 98 PRO A O 1
ATOM 762 N N . ASN A 1 99 ? -11.922 -3.640 15.138 1.00 91.56 99 ASN A N 1
ATOM 763 C CA . ASN A 1 99 ? -13.330 -3.577 14.713 1.00 91.56 99 ASN A CA 1
ATOM 764 C C . ASN A 1 99 ? -14.076 -2.363 15.293 1.00 91.56 99 ASN A C 1
ATOM 766 O O . ASN A 1 99 ? -15.132 -1.998 14.795 1.00 91.56 99 ASN A O 1
ATOM 770 N N . THR A 1 100 ? -13.544 -1.757 16.357 1.00 92.81 100 THR A N 1
ATOM 771 C CA . THR A 1 100 ? -14.131 -0.592 17.030 1.00 92.81 100 THR A CA 1
ATOM 772 C C . THR A 1 100 ? -13.783 0.732 16.359 1.00 92.81 100 THR A C 1
ATOM 774 O O . THR A 1 100 ? -14.226 1.771 16.838 1.00 92.81 100 THR A O 1
ATOM 777 N N . TRP A 1 101 ? -12.939 0.728 15.324 1.00 94.62 101 TRP A N 1
ATOM 778 C CA . TRP A 1 101 ? -12.546 1.965 14.663 1.00 94.62 101 TRP A CA 1
ATOM 779 C C . TRP A 1 101 ? -13.692 2.568 13.864 1.00 94.62 101 TRP A C 1
ATOM 781 O O . TRP A 1 101 ? -14.383 1.865 13.125 1.00 94.62 101 TRP A O 1
ATOM 791 N N . SER A 1 102 ? -13.854 3.886 13.968 1.00 95.56 102 SER A N 1
ATOM 792 C CA . SER A 1 102 ? -14.825 4.605 13.152 1.00 95.56 102 SER A CA 1
ATOM 793 C C . SER A 1 102 ? -14.405 4.621 11.682 1.00 95.56 102 SER A C 1
ATOM 795 O O . SER A 1 102 ? -13.222 4.534 11.333 1.00 95.56 102 SER A O 1
ATOM 797 N N . GLU A 1 103 ? -15.378 4.807 10.788 1.00 95.75 103 GLU A N 1
ATOM 798 C CA . GLU A 1 103 ? -15.113 4.941 9.353 1.00 95.75 103 GLU A CA 1
ATOM 799 C C . GLU A 1 103 ? -14.093 6.058 9.060 1.00 95.75 103 GLU A C 1
ATOM 801 O O . GLU A 1 103 ? -13.211 5.897 8.213 1.00 95.75 103 GLU A O 1
ATOM 806 N N . LYS A 1 104 ? -14.161 7.174 9.798 1.00 97.12 104 LYS A N 1
ATOM 807 C CA . LYS A 1 104 ? -13.234 8.306 9.663 1.00 97.12 104 LYS A CA 1
ATOM 808 C C . LYS A 1 104 ? -11.789 7.885 9.943 1.00 97.12 104 LYS A C 1
ATOM 810 O O . LYS A 1 104 ? -10.903 8.182 9.138 1.00 97.12 104 LYS A O 1
ATOM 815 N N . THR A 1 105 ? -11.553 7.168 11.038 1.00 97.50 105 THR A N 1
ATOM 816 C CA . THR A 1 105 ? -10.217 6.685 11.419 1.00 97.50 105 THR A CA 1
ATOM 817 C C . THR A 1 105 ? -9.688 5.687 10.397 1.00 97.50 105 THR A C 1
ATOM 819 O O . THR A 1 105 ? -8.540 5.794 9.955 1.00 97.50 105 THR A O 1
ATOM 822 N N . VAL A 1 106 ? -10.538 4.762 9.934 1.00 97.38 106 VAL A N 1
ATOM 823 C CA . VAL A 1 106 ? -10.164 3.814 8.875 1.00 97.38 106 VAL A CA 1
ATOM 824 C C . VAL A 1 106 ? -9.801 4.548 7.584 1.00 97.38 106 VAL A C 1
ATOM 826 O O . VAL A 1 106 ? -8.800 4.210 6.953 1.00 97.38 106 VAL A O 1
ATOM 829 N N . ARG A 1 107 ? -10.553 5.586 7.203 1.00 98.19 107 ARG A N 1
ATOM 830 C CA . ARG A 1 107 ? -10.288 6.389 6.001 1.00 98.19 107 ARG A CA 1
ATOM 831 C C . ARG A 1 107 ? -8.925 7.060 6.047 1.00 98.19 107 ARG A C 1
ATOM 833 O O . ARG A 1 107 ? -8.154 6.925 5.096 1.00 98.19 107 ARG A O 1
ATOM 840 N N . LEU A 1 108 ? -8.597 7.692 7.171 1.00 98.19 108 LEU A N 1
ATOM 841 C CA . LEU A 1 108 ? -7.284 8.297 7.390 1.00 98.19 108 LEU A CA 1
ATOM 842 C C . LEU A 1 108 ? -6.164 7.251 7.351 1.00 98.19 108 LEU A C 1
ATOM 844 O O . LEU A 1 108 ? -5.136 7.471 6.711 1.00 98.19 108 LEU A O 1
ATOM 848 N N . ALA A 1 109 ? -6.362 6.092 7.982 1.00 98.12 109 ALA A N 1
ATOM 849 C CA . ALA A 1 109 ? -5.375 5.017 7.990 1.00 98.12 109 ALA A CA 1
ATOM 850 C C . ALA A 1 109 ? -5.116 4.456 6.580 1.00 98.12 109 ALA A C 1
ATOM 852 O O . ALA A 1 109 ? -3.962 4.260 6.193 1.00 98.12 109 ALA A O 1
ATOM 853 N N . VAL A 1 110 ? -6.178 4.234 5.798 1.00 98.31 110 VAL A N 1
ATOM 854 C CA . VAL A 1 110 ? -6.107 3.761 4.408 1.00 98.31 110 VAL A CA 1
ATOM 855 C C . VAL A 1 110 ? -5.361 4.765 3.528 1.00 98.31 110 VAL A C 1
ATOM 857 O O . VAL A 1 110 ? -4.466 4.373 2.776 1.00 98.31 110 VAL A O 1
ATOM 860 N N . GLU A 1 111 ? -5.669 6.055 3.656 1.00 98.31 111 GLU A N 1
ATOM 861 C CA . GLU A 1 111 ? -5.000 7.118 2.907 1.00 98.31 111 GLU A CA 1
ATOM 862 C C . GLU A 1 111 ? -3.515 7.245 3.273 1.00 98.31 111 GLU A C 1
ATOM 864 O O . GLU A 1 111 ? -2.648 7.243 2.394 1.00 98.31 111 GLU A O 1
ATOM 869 N N . ARG A 1 112 ? -3.199 7.308 4.571 1.00 98.50 112 ARG A N 1
ATOM 870 C CA . ARG A 1 112 ? -1.817 7.415 5.062 1.00 98.50 112 ARG A CA 1
ATOM 871 C C . ARG A 1 112 ? -0.981 6.217 4.643 1.00 98.50 112 ARG A C 1
ATOM 873 O O . ARG A 1 112 ? 0.158 6.389 4.216 1.00 98.50 112 ARG A O 1
ATOM 880 N N . LEU A 1 113 ? -1.547 5.012 4.701 1.00 98.44 113 LEU A N 1
ATOM 881 C CA . LEU A 1 113 ? -0.860 3.809 4.248 1.00 98.44 113 LEU A CA 1
ATOM 882 C C . LEU A 1 113 ? -0.617 3.825 2.732 1.00 98.44 113 LEU A C 1
ATOM 884 O O . LEU A 1 113 ? 0.472 3.455 2.293 1.00 98.44 113 LEU A O 1
ATOM 888 N N . ALA A 1 114 ? -1.584 4.276 1.927 1.00 98.38 114 ALA A N 1
ATOM 889 C CA . ALA A 1 114 ? -1.401 4.406 0.481 1.00 98.38 114 ALA A CA 1
ATOM 890 C C . ALA A 1 114 ? -0.281 5.406 0.140 1.00 98.38 114 ALA A C 1
ATOM 892 O O . ALA A 1 114 ? 0.587 5.094 -0.681 1.00 98.38 114 ALA A O 1
ATOM 893 N N . ARG A 1 115 ? -0.253 6.563 0.818 1.00 97.94 115 ARG A N 1
ATOM 894 C CA . ARG A 1 115 ? 0.811 7.572 0.685 1.00 97.94 115 ARG A CA 1
ATOM 895 C C . ARG A 1 115 ? 2.172 7.042 1.143 1.00 97.94 115 ARG A C 1
ATOM 897 O O . ARG A 1 115 ? 3.167 7.291 0.476 1.00 97.94 115 ARG A O 1
ATOM 904 N N . GLU A 1 116 ? 2.234 6.263 2.221 1.00 97.88 116 GLU A N 1
ATOM 905 C CA . GLU A 1 116 ? 3.490 5.665 2.699 1.00 97.88 116 GLU A CA 1
ATOM 906 C C . GLU A 1 116 ? 4.049 4.612 1.725 1.00 97.88 116 GLU A C 1
ATOM 908 O O . GLU A 1 116 ? 5.262 4.511 1.518 1.00 97.88 116 GLU A O 1
ATOM 913 N N . LEU A 1 117 ? 3.174 3.801 1.122 1.00 98.00 117 LEU A N 1
ATOM 914 C CA . LEU A 1 117 ? 3.563 2.767 0.157 1.00 98.00 117 LEU A CA 1
ATOM 915 C C . LEU A 1 117 ? 4.028 3.353 -1.181 1.00 98.00 117 LEU A C 1
ATOM 917 O O . LEU A 1 117 ? 4.823 2.719 -1.884 1.00 98.00 117 LEU A O 1
ATOM 921 N N . ALA A 1 118 ? 3.532 4.535 -1.538 1.00 97.81 118 ALA A N 1
ATOM 922 C CA . ALA A 1 118 ? 3.880 5.234 -2.764 1.00 97.81 118 ALA A CA 1
ATOM 923 C C . ALA A 1 118 ? 3.964 6.752 -2.530 1.00 97.81 118 ALA A C 1
ATOM 925 O O . ALA A 1 118 ? 3.065 7.462 -2.965 1.00 97.81 118 ALA A O 1
ATOM 926 N N . PRO A 1 119 ? 5.020 7.272 -1.878 1.00 96.69 119 PRO A N 1
ATOM 927 C CA . PRO A 1 119 ? 5.145 8.695 -1.575 1.00 96.69 119 PRO A CA 1
ATOM 928 C C . PRO A 1 119 ? 5.099 9.571 -2.823 1.00 96.69 119 PRO A C 1
ATOM 930 O O . PRO A 1 119 ? 5.453 9.141 -3.927 1.00 96.69 119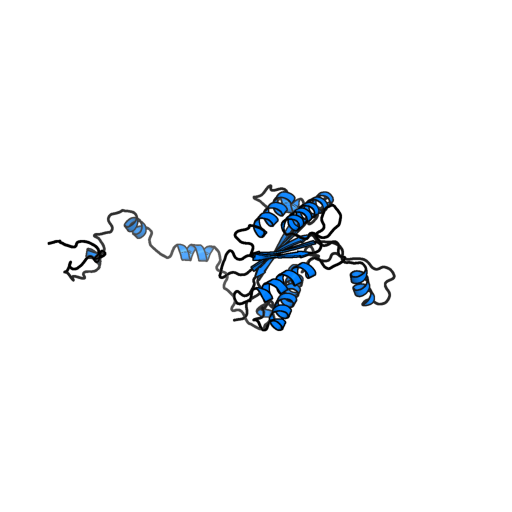 PRO A O 1
ATOM 933 N N . GLU A 1 120 ? 4.690 10.822 -2.645 1.00 93.06 120 GLU A N 1
ATOM 934 C CA . GLU A 1 120 ? 4.661 11.799 -3.726 1.00 93.06 120 GLU A CA 1
ATOM 935 C C . GLU A 1 120 ? 6.037 11.976 -4.386 1.00 93.06 120 GLU A C 1
ATOM 937 O O . GLU A 1 120 ? 7.088 11.890 -3.749 1.00 93.06 120 GLU A O 1
ATOM 942 N N . GLY A 1 121 ? 6.029 12.131 -5.711 1.00 91.62 121 GLY A N 1
ATOM 943 C CA . GLY A 1 121 ? 7.244 12.222 -6.522 1.00 91.62 121 GLY A CA 1
ATOM 944 C C . GLY A 1 121 ? 8.044 10.918 -6.659 1.00 91.62 121 GLY A C 1
ATOM 945 O O . GLY A 1 121 ? 9.059 10.911 -7.356 1.00 91.62 121 GLY A O 1
ATOM 946 N N . SER A 1 122 ? 7.628 9.815 -6.024 1.00 95.75 122 SER A N 1
ATOM 947 C CA . SER A 1 122 ? 8.238 8.499 -6.240 1.00 95.75 122 SER A CA 1
ATOM 948 C C . SER A 1 122 ? 7.675 7.794 -7.479 1.00 95.75 122 SER A C 1
ATOM 950 O O . SER A 1 122 ? 6.608 8.129 -7.992 1.00 95.75 122 SER A O 1
ATOM 952 N N . GLU A 1 123 ? 8.393 6.778 -7.955 1.00 95.94 123 GLU A N 1
ATOM 953 C CA . GLU A 1 123 ? 7.928 5.881 -9.024 1.00 95.94 123 GLU A CA 1
ATOM 954 C C . GLU A 1 123 ? 7.136 4.677 -8.483 1.00 95.94 123 GLU A C 1
ATOM 956 O O . GLU A 1 123 ? 6.717 3.803 -9.251 1.00 95.94 123 GLU A O 1
ATOM 961 N N . ALA A 1 124 ? 6.967 4.593 -7.161 1.00 97.62 124 ALA A N 1
ATOM 962 C CA . ALA A 1 124 ? 6.176 3.554 -6.526 1.00 97.62 124 ALA A CA 1
ATOM 963 C C . ALA A 1 124 ? 4.680 3.820 -6.740 1.00 97.62 124 ALA A C 1
ATOM 965 O O . ALA A 1 124 ? 4.244 4.956 -6.924 1.00 97.62 124 ALA A O 1
ATOM 966 N N . SER A 1 125 ? 3.883 2.758 -6.709 1.00 98.38 125 SER A N 1
ATOM 967 C CA . SER A 1 125 ? 2.431 2.852 -6.858 1.00 98.38 125 SER A CA 1
ATOM 968 C C . SER A 1 125 ? 1.744 1.893 -5.898 1.00 98.38 125 SER A C 1
ATOM 970 O O . SER A 1 125 ? 2.231 0.781 -5.689 1.00 98.38 125 SER A O 1
ATOM 972 N N . ALA A 1 126 ? 0.600 2.279 -5.342 1.00 98.31 126 ALA A N 1
ATOM 973 C CA . ALA A 1 126 ? -0.146 1.424 -4.430 1.00 98.31 126 ALA A CA 1
ATOM 974 C C . ALA A 1 126 ? -1.651 1.685 -4.484 1.00 98.31 126 ALA A C 1
ATOM 976 O O . ALA A 1 126 ? -2.096 2.797 -4.760 1.00 98.31 126 ALA A O 1
ATOM 977 N N . ILE A 1 127 ? -2.419 0.644 -4.176 1.00 98.50 127 ILE A N 1
ATOM 978 C CA . ILE A 1 127 ? -3.832 0.727 -3.809 1.00 98.50 127 ILE A CA 1
ATOM 979 C C . ILE A 1 127 ? -4.020 0.023 -2.465 1.00 98.50 127 ILE A C 1
ATOM 981 O O . ILE A 1 127 ? -3.439 -1.041 -2.239 1.00 98.50 127 ILE A O 1
ATOM 985 N N . VAL A 1 128 ? -4.810 0.625 -1.585 1.00 98.62 128 VAL A N 1
ATOM 986 C CA . VAL A 1 128 ? -5.174 0.114 -0.262 1.00 98.62 128 VAL A CA 1
ATOM 987 C C . VAL A 1 128 ? -6.696 0.093 -0.176 1.00 98.62 128 VAL A C 1
ATOM 989 O O . VAL A 1 128 ? -7.354 1.055 -0.569 1.00 98.62 128 VAL A O 1
ATOM 992 N N . ILE A 1 129 ? -7.253 -1.020 0.290 1.00 98.31 129 ILE A N 1
ATOM 993 C CA . ILE A 1 129 ? -8.692 -1.280 0.318 1.00 98.31 129 ILE A CA 1
ATOM 994 C C . ILE A 1 129 ? -9.050 -1.919 1.654 1.00 98.31 129 ILE A C 1
ATOM 996 O O . ILE A 1 129 ? -8.451 -2.922 2.038 1.00 98.31 129 ILE A O 1
ATOM 1000 N N . GLN A 1 130 ? -10.042 -1.372 2.345 1.00 97.75 130 GLN A N 1
ATOM 1001 C CA . GLN A 1 130 ? -10.677 -2.023 3.484 1.00 97.75 130 GLN A CA 1
ATOM 1002 C C . GLN A 1 130 ? -11.593 -3.145 2.994 1.00 97.75 130 GLN A C 1
ATOM 1004 O O . GLN A 1 130 ? -12.394 -2.938 2.082 1.00 97.75 130 GLN A O 1
ATOM 1009 N N . HIS A 1 131 ? -11.496 -4.321 3.614 1.00 96.19 131 HIS A N 1
ATOM 1010 C CA . HIS A 1 131 ? -12.477 -5.391 3.444 1.00 96.19 131 HIS A CA 1
ATOM 1011 C C . HIS A 1 131 ? -13.508 -5.365 4.575 1.00 96.19 131 HIS A C 1
ATOM 1013 O O . HIS A 1 131 ? -13.134 -5.298 5.746 1.00 96.19 131 HIS A O 1
ATOM 1019 N N . ILE A 1 132 ? -14.790 -5.407 4.202 1.00 91.00 132 ILE A N 1
ATOM 1020 C CA . ILE A 1 132 ? -15.965 -5.333 5.090 1.00 91.00 132 ILE A CA 1
ATOM 1021 C C . ILE A 1 132 ? -16.831 -6.602 5.041 1.00 91.00 132 ILE A C 1
ATOM 1023 O O . ILE A 1 132 ? -17.880 -6.662 5.669 1.00 91.00 132 ILE A O 1
ATOM 1027 N N . ASP A 1 133 ? -16.390 -7.639 4.323 1.00 85.94 133 ASP A N 1
ATOM 1028 C CA . ASP A 1 133 ? -17.125 -8.901 4.149 1.00 85.94 133 ASP A CA 1
ATOM 1029 C C . ASP A 1 133 ? -17.274 -9.719 5.440 1.00 85.94 133 ASP A C 1
ATOM 1031 O O . ASP A 1 133 ? -18.047 -10.673 5.489 1.00 85.94 133 ASP A O 1
ATOM 1035 N N . LYS A 1 134 ? -16.519 -9.378 6.488 1.00 86.94 134 LYS A N 1
ATOM 1036 C CA . LYS A 1 134 ? -16.555 -10.051 7.789 1.00 86.94 134 LYS A CA 1
ATOM 1037 C C . LYS A 1 134 ? -16.638 -9.019 8.908 1.00 86.94 134 LYS A C 1
ATOM 1039 O O . LYS A 1 134 ? -15.633 -8.391 9.234 1.00 86.94 134 LYS A O 1
ATOM 1044 N N . SER A 1 135 ? -17.809 -8.913 9.534 1.00 82.19 135 SER A N 1
ATOM 1045 C CA . SER A 1 135 ? -18.127 -7.945 10.601 1.00 82.19 135 SER A CA 1
ATOM 1046 C C . SER A 1 135 ? -17.147 -7.955 11.781 1.00 82.19 135 SER A C 1
ATOM 1048 O O . SER A 1 135 ? -16.881 -6.915 12.372 1.00 82.19 135 SER A O 1
ATOM 1050 N N . HIS A 1 136 ? -16.576 -9.117 12.112 1.00 85.50 136 HIS A N 1
ATOM 1051 C CA . HIS A 1 136 ? -15.649 -9.280 13.240 1.00 85.50 136 HIS A CA 1
ATOM 1052 C C . HIS A 1 136 ? -14.171 -9.346 12.832 1.00 85.50 136 HIS A C 1
ATOM 1054 O O . HIS A 1 136 ? -13.315 -9.675 13.655 1.00 85.50 136 HIS A O 1
ATOM 1060 N N . ASN A 1 137 ? -13.851 -9.063 11.569 1.00 88.88 137 ASN A N 1
ATOM 1061 C CA . ASN A 1 137 ? -12.489 -9.124 11.054 1.00 88.88 137 ASN A CA 1
ATOM 1062 C C . ASN A 1 137 ? -12.218 -7.952 10.110 1.00 88.88 137 ASN A C 1
ATOM 1064 O O . ASN A 1 137 ? -11.956 -8.148 8.921 1.00 88.88 137 ASN A O 1
ATOM 1068 N N . ALA A 1 138 ? -12.277 -6.731 10.639 1.00 91.88 138 ALA A N 1
ATOM 1069 C CA . ALA A 1 138 ? -11.855 -5.544 9.917 1.00 91.88 138 ALA A CA 1
ATOM 1070 C C . ALA A 1 138 ? -10.378 -5.676 9.519 1.00 91.88 138 ALA A C 1
ATOM 1072 O O . ALA A 1 138 ? -9.495 -5.927 10.343 1.00 91.88 138 ALA A O 1
ATOM 1073 N N . HIS A 1 139 ? -10.091 -5.529 8.228 1.00 96.31 139 HIS A N 1
ATOM 1074 C CA . HIS A 1 139 ? -8.727 -5.606 7.724 1.00 96.31 139 HIS A CA 1
ATOM 1075 C C . HIS A 1 139 ? -8.560 -4.820 6.427 1.00 96.31 139 HIS A C 1
ATOM 1077 O O . HIS A 1 139 ? -9.509 -4.577 5.682 1.00 96.31 139 HIS A O 1
ATOM 1083 N N . LEU A 1 140 ? -7.320 -4.435 6.151 1.00 97.88 140 LEU A N 1
ATOM 1084 C CA . LEU A 1 140 ? -6.914 -3.810 4.905 1.00 97.88 140 LEU A CA 1
ATOM 1085 C C . LEU A 1 140 ? -6.199 -4.826 4.031 1.00 97.88 140 LEU A C 1
ATOM 1087 O O . LEU A 1 140 ? -5.345 -5.579 4.504 1.00 97.88 140 LEU A O 1
ATOM 1091 N N . HIS A 1 141 ? -6.480 -4.770 2.739 1.00 98.31 141 HIS A N 1
ATOM 1092 C CA . HIS A 1 141 ? -5.609 -5.300 1.706 1.00 98.31 141 HIS A CA 1
ATOM 1093 C C . HIS A 1 141 ? -4.868 -4.158 1.039 1.00 98.31 141 HIS A C 1
ATOM 1095 O O . HIS A 1 141 ? -5.424 -3.087 0.815 1.00 98.31 141 HIS A O 1
ATOM 1101 N N . PHE A 1 142 ? -3.628 -4.403 0.643 1.00 98.12 142 PHE A N 1
ATOM 1102 C CA . PHE A 1 142 ? -2.947 -3.518 -0.284 1.00 98.12 142 PHE A CA 1
ATOM 1103 C C . PHE A 1 142 ? -2.260 -4.291 -1.392 1.00 98.12 142 PHE A C 1
ATOM 1105 O O . PHE A 1 142 ? -1.831 -5.436 -1.221 1.00 98.12 142 PHE A O 1
ATOM 1112 N N . LEU A 1 143 ? -2.115 -3.624 -2.529 1.00 98.06 143 LEU A N 1
ATOM 1113 C CA . LEU A 1 143 ? -1.322 -4.099 -3.645 1.00 98.06 143 LEU A CA 1
ATOM 1114 C C . LEU A 1 143 ? -0.402 -2.975 -4.091 1.00 98.06 143 LEU A C 1
ATOM 1116 O O . LEU A 1 143 ? -0.859 -1.906 -4.489 1.00 98.06 143 LEU A O 1
ATOM 1120 N N . ALA A 1 144 ? 0.898 -3.224 -3.985 1.00 98.00 144 ALA A N 1
ATOM 1121 C CA . ALA A 1 144 ? 1.916 -2.206 -4.162 1.00 98.00 144 ALA A CA 1
ATOM 1122 C C . ALA A 1 144 ? 2.968 -2.658 -5.181 1.00 98.00 144 ALA A C 1
ATOM 1124 O O . ALA A 1 144 ? 3.406 -3.811 -5.174 1.00 98.00 144 ALA A O 1
ATOM 1125 N N . VAL A 1 145 ? 3.352 -1.748 -6.070 1.00 97.88 145 VAL A N 1
ATOM 1126 C CA . VAL A 1 145 ? 4.450 -1.889 -7.028 1.00 97.88 145 VAL A CA 1
ATOM 1127 C C . VAL A 1 145 ? 5.580 -0.994 -6.549 1.00 97.88 145 VAL A C 1
ATOM 1129 O O . VAL A 1 145 ? 5.358 0.189 -6.285 1.00 97.88 145 VAL A O 1
ATOM 1132 N N . ASP A 1 146 ? 6.770 -1.568 -6.398 1.00 96.38 146 ASP A N 1
ATOM 1133 C CA . ASP A 1 146 ? 7.931 -0.823 -5.922 1.00 96.38 146 ASP A CA 1
ATOM 1134 C C . ASP A 1 146 ? 8.429 0.150 -6.999 1.00 96.38 146 ASP A C 1
ATOM 1136 O O . ASP A 1 146 ? 8.189 -0.023 -8.195 1.00 96.38 146 ASP A O 1
ATOM 1140 N N . GLY A 1 147 ? 9.150 1.169 -6.570 1.00 95.12 147 GLY A N 1
ATOM 1141 C CA . GLY A 1 147 ? 9.720 2.178 -7.443 1.00 95.12 147 GLY A CA 1
ATOM 1142 C C . GLY A 1 147 ? 10.714 3.024 -6.675 1.00 95.12 147 GLY A C 1
ATOM 1143 O O . GLY A 1 147 ? 10.760 2.980 -5.446 1.00 95.12 147 GLY A O 1
ATOM 1144 N N . VAL A 1 148 ? 11.543 3.768 -7.392 1.00 94.88 148 VAL A N 1
ATOM 1145 C CA . VAL A 1 148 ? 12.549 4.623 -6.762 1.00 94.88 148 VAL A CA 1
ATOM 1146 C C . VAL A 1 148 ? 11.905 5.859 -6.126 1.00 94.88 148 VAL A C 1
ATOM 1148 O O . VAL A 1 148 ? 10.983 6.460 -6.679 1.00 94.88 148 VAL A O 1
ATOM 1151 N N . GLU A 1 149 ? 12.391 6.230 -4.944 1.00 94.19 149 GLU A N 1
ATOM 1152 C CA . GLU A 1 149 ? 11.989 7.420 -4.178 1.00 94.19 149 GLU A CA 1
ATOM 1153 C C . GLU A 1 149 ? 12.241 8.719 -4.958 1.00 94.19 149 GLU A C 1
ATOM 1155 O O . GLU A 1 149 ? 13.009 8.704 -5.913 1.00 94.19 149 GLU A O 1
ATOM 1160 N N . SER A 1 150 ? 11.644 9.855 -4.588 1.00 92.69 150 SER A N 1
ATOM 1161 C CA . SER A 1 150 ? 11.913 11.137 -5.266 1.00 92.69 150 SER A CA 1
ATOM 1162 C C . SER A 1 150 ? 13.379 11.588 -5.114 1.00 92.69 150 SER A C 1
ATOM 1164 O O . SER A 1 150 ? 14.101 11.126 -4.226 1.00 92.69 150 SER A O 1
ATOM 1166 N N . LYS A 1 151 ? 13.847 12.495 -5.987 1.00 89.25 151 LYS A N 1
ATOM 1167 C CA . LYS A 1 151 ? 15.202 13.071 -5.867 1.00 89.25 151 LYS A CA 1
ATOM 1168 C C . LYS A 1 151 ? 15.384 13.781 -4.521 1.00 89.25 151 LYS A C 1
ATOM 1170 O O . LYS A 1 151 ? 16.387 13.546 -3.856 1.00 89.25 151 LYS A O 1
ATOM 1175 N N . ASP A 1 152 ? 14.381 14.539 -4.089 1.00 88.38 152 ASP A N 1
ATOM 1176 C CA . ASP A 1 152 ? 14.414 15.288 -2.829 1.00 88.38 152 ASP A CA 1
ATOM 1177 C C . ASP A 1 152 ? 14.440 14.364 -1.609 1.00 88.38 152 ASP A C 1
ATOM 1179 O O . ASP A 1 152 ? 15.181 14.608 -0.660 1.00 88.38 152 ASP A O 1
ATOM 1183 N N . ALA A 1 153 ? 13.682 13.261 -1.635 1.00 88.44 153 ALA A N 1
ATOM 1184 C CA . ALA A 1 153 ? 13.733 12.258 -0.572 1.00 88.44 153 ALA A CA 1
ATOM 1185 C C . ALA A 1 153 ? 15.124 11.609 -0.486 1.00 88.44 153 ALA A C 1
ATOM 1187 O O . ALA A 1 153 ? 15.686 11.466 0.605 1.00 88.44 153 ALA A O 1
ATOM 1188 N N . ALA A 1 154 ? 15.715 11.279 -1.639 1.00 88.50 154 ALA A N 1
ATOM 1189 C CA . ALA A 1 154 ? 17.065 10.738 -1.702 1.00 88.50 154 ALA A CA 1
ATOM 1190 C C . ALA A 1 154 ? 18.113 11.749 -1.204 1.00 88.50 154 ALA A C 1
ATOM 1192 O O . ALA A 1 154 ? 19.043 11.341 -0.500 1.00 88.50 154 ALA A O 1
ATOM 1193 N N . ALA A 1 155 ? 17.949 13.038 -1.524 1.00 86.00 155 ALA A N 1
ATOM 1194 C CA . ALA A 1 155 ? 18.825 14.120 -1.081 1.00 86.00 155 ALA A CA 1
ATOM 1195 C C . ALA A 1 155 ? 18.748 14.272 0.439 1.00 86.00 155 ALA A C 1
ATOM 1197 O O . ALA A 1 155 ? 19.742 14.026 1.106 1.00 86.00 155 ALA A O 1
ATOM 1198 N N . ARG A 1 156 ? 17.549 14.441 1.014 1.00 86.06 156 ARG A N 1
ATOM 1199 C CA . ARG A 1 156 ? 17.349 14.548 2.475 1.00 86.06 156 ARG A CA 1
ATOM 1200 C C . ARG A 1 156 ? 17.921 13.365 3.260 1.00 86.06 156 ARG A C 1
ATOM 1202 O O . ARG A 1 156 ? 18.414 13.522 4.376 1.00 86.06 156 ARG A O 1
ATOM 1209 N N . ARG A 1 157 ? 17.840 12.150 2.709 1.00 84.69 157 ARG A N 1
ATOM 1210 C CA . ARG A 1 157 ? 18.451 10.952 3.311 1.00 84.69 157 ARG A CA 1
ATOM 1211 C C . ARG A 1 157 ? 19.980 10.992 3.249 1.00 84.69 157 ARG A C 1
ATOM 1213 O O . ARG A 1 157 ? 20.636 10.440 4.131 1.00 84.69 157 ARG A O 1
ATOM 1220 N N . THR A 1 158 ? 20.524 11.570 2.187 1.00 76.88 158 THR A N 1
ATOM 1221 C CA . THR A 1 158 ? 21.960 11.670 1.925 1.00 76.88 158 THR A CA 1
ATOM 1222 C C . THR A 1 158 ? 22.585 12.853 2.655 1.00 76.88 158 THR A C 1
ATOM 1224 O O . THR A 1 158 ? 23.673 12.682 3.167 1.00 76.88 158 THR A O 1
ATOM 1227 N N . ASP A 1 159 ? 21.888 13.973 2.840 1.00 63.56 159 ASP A N 1
ATOM 1228 C CA . ASP A 1 159 ? 22.373 15.134 3.604 1.00 63.56 159 ASP A CA 1
ATOM 1229 C C . ASP A 1 159 ? 22.611 14.792 5.082 1.00 63.56 159 ASP A C 1
ATOM 1231 O O . ASP A 1 159 ? 23.548 15.284 5.703 1.00 63.56 159 ASP A O 1
ATOM 1235 N N . LYS A 1 160 ? 21.843 13.839 5.635 1.00 60.47 160 LYS A N 1
ATOM 1236 C CA . LYS A 1 160 ? 22.139 13.232 6.949 1.00 60.47 160 LYS A CA 1
ATOM 1237 C C . LYS A 1 160 ? 23.487 12.494 6.991 1.00 60.47 160 LYS A C 1
ATOM 1239 O O . LYS A 1 160 ? 23.978 12.181 8.070 1.00 60.47 160 LYS A O 1
ATOM 1244 N N . ARG A 1 161 ? 24.061 12.164 5.834 1.00 60.28 161 ARG A N 1
ATOM 1245 C CA . ARG A 1 161 ? 25.406 11.613 5.641 1.00 60.28 161 ARG A CA 1
ATOM 1246 C C . ARG A 1 161 ? 26.264 12.705 5.002 1.00 60.28 161 ARG A C 1
ATOM 1248 O O . ARG A 1 161 ? 26.453 12.714 3.788 1.00 60.28 161 ARG A O 1
ATOM 1255 N N . ALA A 1 162 ? 26.735 13.638 5.825 1.00 53.53 162 ALA A N 1
ATOM 1256 C CA . ALA A 1 162 ? 27.598 14.735 5.401 1.00 53.53 162 ALA A CA 1
ATOM 1257 C C . ALA A 1 162 ? 28.661 14.262 4.378 1.00 53.53 162 ALA A C 1
ATOM 1259 O O . ALA A 1 162 ? 29.357 13.280 4.633 1.00 53.53 162 ALA A O 1
ATOM 1260 N N . ALA A 1 163 ? 28.759 14.963 3.238 1.00 55.44 163 ALA A N 1
ATOM 1261 C CA . ALA A 1 163 ? 29.792 14.836 2.191 1.00 55.44 163 ALA A CA 1
ATOM 1262 C C . ALA A 1 163 ? 29.604 13.846 1.010 1.00 55.44 163 ALA A C 1
ATOM 1264 O O . ALA A 1 163 ? 30.581 13.514 0.337 1.00 55.44 163 ALA A O 1
ATOM 1265 N N . ALA A 1 164 ? 28.394 13.400 0.654 1.00 60.38 164 ALA A N 1
ATOM 1266 C CA . ALA A 1 164 ? 28.225 12.584 -0.563 1.00 60.38 164 ALA A CA 1
ATOM 1267 C C . ALA A 1 164 ? 27.992 13.427 -1.840 1.00 60.38 164 ALA A C 1
ATOM 1269 O O . ALA A 1 164 ? 26.921 13.993 -2.033 1.00 60.38 164 ALA A O 1
ATOM 1270 N N . GLN A 1 165 ? 28.950 13.414 -2.778 1.00 62.28 165 GLN A N 1
ATOM 1271 C CA . GLN A 1 165 ? 28.856 14.096 -4.088 1.00 62.28 165 GLN A CA 1
ATOM 1272 C C . GLN A 1 165 ? 27.758 13.549 -5.027 1.00 62.28 165 GLN A C 1
ATOM 1274 O O . GLN A 1 165 ? 27.401 14.191 -6.013 1.00 62.28 165 GLN A O 1
ATOM 1279 N N . ARG A 1 166 ? 27.234 12.341 -4.773 1.00 71.62 166 ARG A N 1
ATOM 1280 C CA . ARG A 1 166 ? 26.201 11.699 -5.603 1.00 71.62 166 ARG A CA 1
ATOM 1281 C C . ARG A 1 166 ? 25.062 11.159 -4.746 1.00 71.62 166 ARG A C 1
ATOM 1283 O O . ARG A 1 166 ? 25.251 10.263 -3.924 1.00 71.62 166 ARG A O 1
ATOM 1290 N N . VAL A 1 167 ? 23.852 11.637 -5.021 1.00 78.38 167 VAL A N 1
ATOM 1291 C CA . VAL A 1 167 ? 22.620 11.179 -4.373 1.00 78.38 167 VAL A CA 1
ATOM 1292 C C . VAL A 1 167 ? 22.059 9.968 -5.123 1.00 78.38 167 VAL A C 1
ATOM 1294 O O . VAL A 1 167 ? 21.412 10.092 -6.164 1.00 78.38 167 VAL A O 1
ATOM 1297 N N . ARG A 1 168 ? 22.294 8.758 -4.602 1.00 85.12 168 ARG A N 1
ATOM 1298 C CA . ARG A 1 168 ? 21.710 7.530 -5.167 1.00 85.12 168 ARG A CA 1
ATOM 1299 C C . ARG A 1 168 ? 20.294 7.325 -4.634 1.00 85.12 168 ARG A C 1
ATOM 1301 O O . ARG A 1 168 ? 20.129 7.103 -3.435 1.00 85.12 168 ARG A O 1
ATOM 1308 N N . ARG A 1 169 ? 19.297 7.333 -5.524 1.00 91.12 169 ARG A N 1
ATOM 1309 C CA . ARG A 1 169 ? 17.898 6.989 -5.209 1.00 91.12 169 ARG A CA 1
ATOM 1310 C C . ARG A 1 169 ? 17.780 5.510 -4.828 1.00 91.12 169 ARG A C 1
ATOM 1312 O O . ARG A 1 169 ? 18.432 4.652 -5.428 1.00 91.12 169 ARG A O 1
ATOM 1319 N N . GLN A 1 170 ? 16.951 5.217 -3.835 1.00 91.75 170 GLN A N 1
ATOM 1320 C CA . GLN A 1 170 ? 16.606 3.861 -3.412 1.00 91.75 170 GLN A CA 1
ATOM 1321 C C . GLN A 1 170 ? 15.155 3.539 -3.755 1.00 91.75 170 GLN A C 1
ATOM 1323 O O . GLN A 1 170 ? 14.333 4.432 -3.938 1.00 91.75 170 GLN A O 1
ATOM 1328 N N . ASN A 1 171 ? 14.835 2.249 -3.821 1.00 94.44 171 ASN A N 1
ATOM 1329 C CA . ASN A 1 171 ? 13.447 1.814 -3.895 1.00 94.44 171 ASN A CA 1
ATOM 1330 C C . ASN A 1 171 ? 12.698 2.207 -2.612 1.00 94.44 171 ASN A C 1
ATOM 1332 O O . ASN A 1 171 ? 13.267 2.167 -1.522 1.00 94.44 171 ASN A O 1
ATOM 1336 N N . VAL A 1 172 ? 11.421 2.551 -2.735 1.00 95.25 172 VAL A N 1
ATOM 1337 C CA . VAL A 1 172 ? 10.569 2.968 -1.614 1.00 95.25 172 VAL A CA 1
ATOM 1338 C C . VAL A 1 172 ? 10.235 1.781 -0.716 1.00 95.25 172 VAL A C 1
ATOM 1340 O O . VAL A 1 172 ? 10.353 1.853 0.509 1.00 95.25 172 VAL A O 1
ATOM 1343 N N . GLN A 1 173 ? 9.792 0.674 -1.316 1.00 93.94 173 GLN A N 1
ATOM 1344 C CA . GLN A 1 173 ? 9.171 -0.412 -0.570 1.00 93.94 173 GLN A CA 1
ATOM 1345 C C . GLN A 1 173 ? 10.191 -1.434 -0.090 1.00 93.94 173 GLN A C 1
ATOM 1347 O O . GLN A 1 173 ? 10.190 -1.822 1.084 1.00 93.94 173 GLN A O 1
ATOM 1352 N N . ARG A 1 174 ? 11.094 -1.868 -0.976 1.00 92.25 174 ARG A N 1
ATOM 1353 C CA . ARG A 1 174 ? 12.210 -2.758 -0.621 1.00 92.25 174 ARG A CA 1
ATOM 1354 C C . ARG A 1 174 ? 11.737 -4.037 0.087 1.00 92.25 174 ARG A C 1
ATOM 1356 O O . ARG A 1 174 ? 12.393 -4.538 1.000 1.00 92.25 174 ARG A O 1
ATOM 1363 N N . PHE A 1 175 ? 10.573 -4.571 -0.306 1.00 89.81 175 PHE A N 1
ATOM 1364 C CA . PHE A 1 175 ? 9.997 -5.809 0.254 1.00 89.81 175 PHE A CA 1
ATOM 1365 C C . PHE A 1 175 ? 10.803 -7.071 -0.093 1.00 89.81 175 PHE A C 1
ATOM 1367 O O . PHE A 1 175 ? 10.531 -8.149 0.433 1.00 89.81 175 PHE A O 1
ATOM 1374 N N . ASN A 1 176 ? 11.763 -6.958 -1.007 1.00 85.88 176 ASN A N 1
ATOM 1375 C CA . ASN A 1 176 ? 12.715 -8.004 -1.364 1.00 85.88 176 ASN A CA 1
ATOM 1376 C C . ASN A 1 176 ? 13.890 -8.118 -0.379 1.00 85.88 176 ASN A C 1
ATOM 1378 O O . ASN A 1 176 ? 14.643 -9.083 -0.461 1.00 85.88 176 ASN A O 1
ATOM 1382 N N . GLU A 1 177 ? 14.062 -7.166 0.536 1.00 90.25 177 GLU A N 1
ATOM 1383 C CA . GLU A 1 177 ? 15.181 -7.179 1.473 1.00 90.25 177 GLU A CA 1
ATOM 1384 C C . GLU A 1 177 ? 14.926 -8.045 2.700 1.00 90.25 177 GLU A C 1
ATOM 1386 O O . GLU A 1 177 ? 13.806 -8.148 3.216 1.00 90.25 177 GLU A O 1
ATOM 1391 N N . ARG A 1 178 ? 16.009 -8.614 3.234 1.00 89.12 178 ARG A N 1
ATOM 1392 C CA . ARG A 1 178 ? 15.975 -9.311 4.517 1.00 89.12 178 ARG A CA 1
ATOM 1393 C C . ARG A 1 178 ? 15.496 -8.350 5.609 1.00 89.12 178 ARG A C 1
ATOM 1395 O O . ARG A 1 178 ? 15.977 -7.229 5.724 1.00 89.12 178 ARG A O 1
ATOM 1402 N N . GLY A 1 179 ? 14.525 -8.791 6.405 1.00 90.00 179 GLY A N 1
ATOM 1403 C CA . GLY A 1 179 ? 13.947 -7.984 7.485 1.00 90.00 179 GLY A CA 1
ATOM 1404 C C . GLY A 1 179 ? 12.888 -6.967 7.043 1.00 90.00 179 GLY A C 1
ATOM 1405 O O . GLY A 1 179 ? 12.255 -6.360 7.909 1.00 90.00 179 GLY A O 1
ATOM 1406 N N . ALA A 1 180 ? 12.610 -6.830 5.739 1.00 91.38 180 ALA A N 1
ATOM 1407 C CA . ALA A 1 180 ? 11.569 -5.928 5.249 1.00 91.38 180 ALA A CA 1
ATOM 1408 C C . ALA A 1 180 ? 10.190 -6.162 5.900 1.00 91.38 180 ALA A C 1
ATOM 1410 O O . ALA A 1 180 ? 9.565 -5.172 6.275 1.00 91.38 180 ALA A O 1
ATOM 1411 N N . PRO A 1 181 ? 9.723 -7.409 6.142 1.00 91.00 181 PRO A N 1
ATOM 1412 C CA . PRO A 1 181 ? 8.466 -7.637 6.856 1.00 91.00 181 PRO A CA 1
ATOM 1413 C C . PRO A 1 181 ? 8.417 -7.028 8.265 1.00 91.00 181 PRO A C 1
ATOM 1415 O O . PRO A 1 181 ? 7.407 -6.427 8.624 1.00 91.00 181 PRO A O 1
ATOM 1418 N N . LYS A 1 182 ? 9.498 -7.136 9.058 1.00 91.44 182 LYS A N 1
ATOM 1419 C CA . LYS A 1 182 ? 9.552 -6.556 10.415 1.00 91.44 182 LYS A CA 1
ATOM 1420 C C . LYS A 1 182 ? 9.539 -5.027 10.345 1.00 91.44 182 LYS A C 1
ATOM 1422 O O . LYS A 1 182 ? 8.762 -4.393 11.051 1.00 91.44 182 LYS A O 1
ATOM 1427 N N . ARG A 1 183 ? 10.339 -4.449 9.441 1.00 94.19 183 ARG A N 1
ATOM 1428 C CA . ARG A 1 183 ? 10.394 -2.998 9.193 1.00 94.19 183 ARG A CA 1
ATOM 1429 C C . ARG A 1 183 ? 9.028 -2.442 8.783 1.00 94.19 183 ARG A C 1
ATOM 1431 O O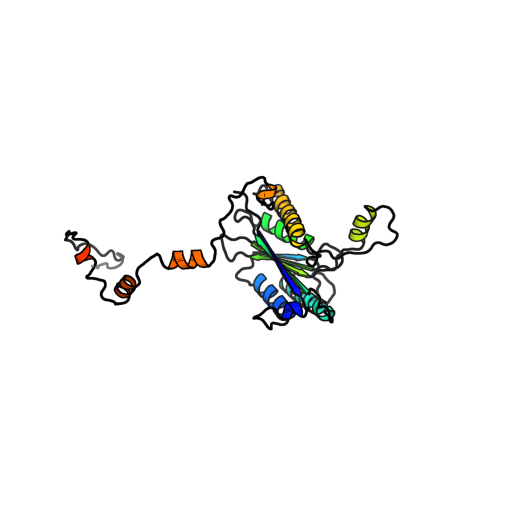 . ARG A 1 183 ? 8.581 -1.448 9.343 1.00 94.19 183 ARG A O 1
ATOM 1438 N N . TRP A 1 184 ? 8.350 -3.098 7.841 1.00 95.88 184 TRP A N 1
ATOM 1439 C CA . TRP A 1 184 ? 7.025 -2.678 7.382 1.00 95.88 184 TRP A CA 1
ATOM 1440 C C . TRP A 1 184 ? 5.946 -2.848 8.438 1.00 95.88 184 TRP A C 1
ATOM 1442 O O . TRP A 1 184 ? 5.087 -1.982 8.540 1.00 95.88 184 TRP A O 1
ATOM 1452 N N . ARG A 1 185 ? 6.004 -3.900 9.262 1.00 95.31 185 ARG A N 1
ATOM 1453 C CA . ARG A 1 185 ? 5.099 -4.027 10.411 1.00 95.31 185 ARG A CA 1
ATOM 1454 C C . ARG A 1 185 ? 5.232 -2.836 11.361 1.00 95.31 185 ARG A C 1
ATOM 1456 O O . ARG A 1 185 ? 4.212 -2.270 11.723 1.00 95.31 185 ARG A O 1
ATOM 1463 N N . GLY A 1 186 ? 6.460 -2.432 11.693 1.00 95.19 186 GLY A N 1
ATOM 1464 C CA . GLY A 1 186 ? 6.708 -1.249 12.522 1.00 95.19 186 GLY A CA 1
ATOM 1465 C C . GLY A 1 186 ? 6.160 0.037 11.894 1.00 95.19 186 GLY A C 1
ATOM 1466 O O . GLY A 1 186 ? 5.410 0.748 12.548 1.00 95.19 186 GLY A O 1
ATOM 1467 N N . ARG A 1 187 ? 6.446 0.298 10.607 1.00 96.44 187 ARG A N 1
ATOM 1468 C CA . ARG A 1 187 ? 5.921 1.487 9.895 1.00 96.44 187 ARG A CA 1
ATOM 1469 C C . ARG A 1 187 ? 4.393 1.518 9.852 1.00 96.44 187 ARG A C 1
ATOM 1471 O O . ARG A 1 187 ? 3.795 2.554 10.116 1.00 96.44 187 ARG A O 1
ATOM 1478 N N . ILE A 1 188 ? 3.765 0.381 9.547 1.00 97.81 188 ILE A N 1
ATOM 1479 C CA . ILE A 1 188 ? 2.303 0.256 9.541 1.00 97.81 188 ILE A CA 1
ATOM 1480 C C . ILE A 1 188 ? 1.753 0.534 10.939 1.00 97.81 188 ILE A C 1
ATOM 1482 O O . ILE A 1 188 ? 0.835 1.331 11.063 1.00 97.81 188 ILE A O 1
ATOM 1486 N N . ALA A 1 189 ? 2.337 -0.052 11.986 1.00 96.88 189 ALA A N 1
ATOM 1487 C CA . ALA A 1 189 ? 1.915 0.213 13.357 1.00 96.88 189 ALA A CA 1
ATOM 1488 C C . ALA A 1 189 ? 2.040 1.695 13.729 1.00 96.88 189 ALA A C 1
ATOM 1490 O O . ALA A 1 189 ? 1.119 2.241 14.320 1.00 96.88 189 ALA A O 1
ATOM 1491 N N . THR A 1 190 ? 3.128 2.367 13.334 1.00 97.75 190 THR A N 1
ATOM 1492 C CA . THR A 1 190 ? 3.277 3.816 13.526 1.00 97.75 190 THR A CA 1
ATOM 1493 C C . THR A 1 190 ? 2.136 4.583 12.861 1.00 97.75 190 THR A C 1
ATOM 1495 O O . THR A 1 190 ? 1.509 5.404 13.516 1.00 97.75 190 THR A O 1
ATOM 1498 N N . ILE A 1 191 ? 1.808 4.281 11.602 1.00 97.88 191 ILE A N 1
ATOM 1499 C CA . ILE A 1 191 ? 0.703 4.939 10.886 1.00 97.88 191 ILE A CA 1
ATOM 1500 C C . ILE A 1 191 ? -0.634 4.705 11.588 1.00 97.88 191 ILE A C 1
ATOM 1502 O O . ILE A 1 191 ? -1.391 5.654 11.805 1.00 97.88 191 ILE A O 1
ATOM 1506 N N . LEU A 1 192 ? -0.923 3.452 11.944 1.00 97.62 192 LEU A N 1
ATOM 1507 C CA . LEU A 1 192 ? -2.168 3.077 12.607 1.00 97.62 192 LEU A CA 1
ATOM 1508 C C . LEU A 1 192 ? -2.294 3.764 13.971 1.00 97.62 192 LEU A C 1
ATOM 1510 O O . LEU A 1 192 ? -3.310 4.396 14.235 1.00 97.62 192 LEU A O 1
ATOM 1514 N N . ASN A 1 193 ? -1.247 3.726 14.795 1.00 97.56 193 ASN A N 1
ATOM 1515 C CA . ASN A 1 193 ? -1.276 4.294 16.141 1.00 97.56 193 ASN A CA 1
ATOM 1516 C C . ASN A 1 193 ? -1.295 5.821 16.132 1.00 97.56 193 ASN A C 1
ATOM 1518 O O . ASN A 1 193 ? -2.006 6.415 16.931 1.00 97.56 193 ASN A O 1
ATOM 1522 N N . THR A 1 194 ? -0.573 6.477 15.220 1.00 97.69 194 THR A N 1
ATOM 1523 C CA . THR A 1 194 ? -0.674 7.935 15.054 1.00 97.69 194 THR A CA 1
ATOM 1524 C C . THR A 1 194 ? -2.099 8.338 14.670 1.00 97.69 194 THR A C 1
ATOM 1526 O O . THR A 1 194 ? -2.649 9.271 15.243 1.00 97.69 194 THR A O 1
ATOM 1529 N N . THR A 1 195 ? -2.737 7.594 13.764 1.00 97.31 195 THR A N 1
ATOM 1530 C CA . THR A 1 195 ? -4.120 7.867 13.338 1.00 97.31 195 THR A CA 1
ATOM 1531 C C . THR A 1 195 ? -5.135 7.620 14.457 1.00 97.31 195 THR A C 1
ATOM 1533 O O . THR A 1 195 ? -6.027 8.441 14.662 1.00 97.31 195 THR A O 1
ATOM 1536 N N . ALA A 1 196 ? -4.972 6.531 15.212 1.00 95.81 196 ALA A N 1
ATOM 1537 C CA . ALA A 1 196 ? -5.793 6.229 16.381 1.00 95.81 196 ALA A CA 1
ATOM 1538 C C . ALA A 1 196 ? -5.672 7.314 17.458 1.00 95.81 196 ALA A C 1
ATOM 1540 O O . ALA A 1 196 ? -6.691 7.808 17.929 1.00 95.81 196 ALA A O 1
ATOM 1541 N N . LYS A 1 197 ? -4.448 7.756 17.782 1.00 96.56 197 LYS A N 1
ATOM 1542 C CA . LYS A 1 197 ? -4.203 8.831 18.760 1.00 96.56 197 LYS A CA 1
ATOM 1543 C C . LYS A 1 197 ? -4.894 10.135 18.383 1.00 96.56 197 LYS A C 1
ATOM 1545 O O . LYS A 1 197 ? -5.561 10.728 19.219 1.00 96.56 197 LYS A O 1
ATOM 1550 N N . GLU A 1 198 ? -4.765 10.561 17.129 1.00 96.25 198 GLU A N 1
ATOM 1551 C CA . GLU A 1 198 ? -5.428 11.775 16.633 1.00 96.25 198 GLU A CA 1
ATOM 1552 C C . GLU A 1 198 ? -6.958 11.678 16.659 1.00 96.25 198 GLU A C 1
ATOM 1554 O O . GLU A 1 198 ? -7.638 12.698 16.739 1.00 96.25 198 GLU A O 1
ATOM 1559 N N . SER A 1 199 ? -7.497 10.460 16.590 1.00 94.19 199 SER A N 1
ATOM 1560 C CA . SER A 1 199 ? -8.940 10.204 16.562 1.00 94.19 199 SER A CA 1
ATOM 1561 C C . SER A 1 199 ? -9.510 9.807 17.930 1.00 94.19 199 SER A C 1
ATOM 1563 O O . SER A 1 199 ? -10.709 9.576 18.035 1.00 94.19 199 SER A O 1
ATOM 1565 N N . GLY A 1 200 ? -8.676 9.721 18.975 1.00 94.88 200 GLY A N 1
ATOM 1566 C CA . GLY A 1 200 ? -9.087 9.269 20.309 1.00 94.88 200 GLY A CA 1
ATOM 1567 C C . GLY A 1 200 ? -9.487 7.789 20.376 1.00 94.88 200 GLY A C 1
ATOM 1568 O O . GLY A 1 200 ? -10.270 7.403 21.238 1.00 94.88 200 GLY A O 1
ATOM 1569 N N . GLU A 1 201 ? -8.981 6.957 19.465 1.00 94.75 201 GLU A N 1
ATOM 1570 C CA . GLU A 1 201 ? -9.348 5.543 19.347 1.00 94.75 201 GLU A CA 1
ATOM 1571 C C . GLU A 1 201 ? -8.252 4.595 19.855 1.00 94.75 201 GLU A C 1
ATOM 1573 O O . GLU A 1 201 ? -7.102 4.972 20.081 1.00 94.75 201 GLU A O 1
ATOM 1578 N N . ALA A 1 202 ? -8.613 3.321 20.031 1.00 91.38 202 ALA A N 1
ATOM 1579 C CA . ALA A 1 202 ? -7.688 2.301 20.508 1.00 91.38 202 ALA A CA 1
ATOM 1580 C C . ALA A 1 202 ? -6.536 2.055 19.516 1.00 91.38 202 ALA A C 1
ATOM 1582 O O . ALA A 1 202 ? -6.751 1.826 18.325 1.00 91.38 202 ALA A O 1
ATOM 1583 N N . GLU A 1 203 ? -5.309 2.038 20.033 1.00 94.62 203 GLU A N 1
ATOM 1584 C CA . GLU A 1 203 ? -4.101 1.692 19.281 1.00 94.62 203 GLU A CA 1
ATOM 1585 C C . GLU A 1 203 ? -3.994 0.181 18.993 1.00 94.62 203 GLU A C 1
ATOM 1587 O O . GLU A 1 203 ? -4.738 -0.646 19.532 1.00 94.62 203 GLU A O 1
ATOM 1592 N N . VAL A 1 204 ? -3.017 -0.190 18.162 1.00 93.38 204 VAL A N 1
ATOM 1593 C CA . VAL A 1 204 ? -2.605 -1.579 17.937 1.00 93.38 204 VAL A CA 1
ATOM 1594 C C . VAL A 1 204 ? -1.254 -1.867 18.596 1.00 93.38 204 VAL A C 1
ATOM 1596 O O . VAL A 1 204 ? -0.358 -1.020 18.631 1.00 93.38 204 VAL A O 1
ATOM 1599 N N . GLU A 1 205 ? -1.076 -3.091 19.089 1.00 91.75 205 GLU A N 1
ATOM 1600 C CA . GLU A 1 205 ? 0.206 -3.585 19.596 1.00 91.75 205 GLU A CA 1
ATOM 1601 C C . GLU A 1 205 ? 0.880 -4.435 18.522 1.00 91.75 205 GLU A C 1
ATOM 1603 O O . GLU A 1 205 ? 0.276 -5.327 17.939 1.00 91.75 205 GLU A O 1
ATOM 1608 N N . TRP A 1 206 ? 2.139 -4.147 18.216 1.00 89.19 206 TRP A N 1
ATOM 1609 C CA . TRP A 1 206 ? 2.868 -4.808 17.129 1.00 89.19 206 TRP A CA 1
ATOM 1610 C C . TRP A 1 206 ? 4.157 -5.478 17.598 1.00 89.19 206 TRP A C 1
ATOM 1612 O O . TRP A 1 206 ? 4.757 -6.259 16.845 1.00 89.19 206 TRP A O 1
ATOM 1622 N N . ARG A 1 207 ? 4.601 -5.158 18.818 1.00 83.06 207 ARG A N 1
ATOM 1623 C CA . ARG A 1 207 ? 5.766 -5.766 19.446 1.00 83.06 207 ARG A CA 1
ATOM 1624 C C . ARG A 1 207 ? 5.446 -7.208 19.790 1.00 83.06 207 ARG A C 1
ATOM 1626 O O . ARG A 1 207 ? 4.341 -7.560 20.194 1.00 83.06 207 ARG A O 1
ATOM 1633 N N . SER A 1 208 ? 6.450 -8.059 19.660 1.00 79.00 208 SER A N 1
ATOM 1634 C CA . SER A 1 208 ? 6.337 -9.441 20.114 1.00 79.00 208 SER A CA 1
ATOM 1635 C C . SER A 1 208 ? 6.105 -9.511 21.628 1.00 79.00 208 SER A C 1
ATOM 1637 O O . SER A 1 208 ? 6.545 -8.639 22.377 1.00 79.00 208 SER A O 1
ATOM 1639 N N . PHE A 1 209 ? 5.502 -10.606 22.103 1.00 79.81 209 PHE A N 1
ATOM 1640 C CA . PHE A 1 209 ? 5.395 -10.882 23.542 1.00 79.81 209 PHE A CA 1
ATOM 1641 C C . PHE A 1 209 ? 6.756 -10.786 24.250 1.00 79.81 209 PHE A C 1
ATOM 1643 O O . PHE A 1 209 ? 6.848 -10.196 25.322 1.00 79.81 209 PHE A O 1
ATOM 1650 N N . LYS A 1 210 ? 7.832 -11.260 23.602 1.00 79.06 210 LYS A N 1
ATOM 1651 C CA . LYS A 1 210 ? 9.206 -11.142 24.113 1.00 79.06 210 LYS A CA 1
ATOM 1652 C C . LYS A 1 210 ? 9.647 -9.684 24.277 1.00 79.06 210 LYS A C 1
ATOM 1654 O O . LYS A 1 210 ? 10.194 -9.339 25.315 1.00 79.06 210 LYS A O 1
ATOM 1659 N N . GLU A 1 211 ? 9.407 -8.833 23.280 1.00 81.50 211 GLU A N 1
ATOM 1660 C CA . GLU A 1 211 ? 9.730 -7.393 23.340 1.00 81.50 211 GLU A CA 1
ATOM 1661 C C . GLU A 1 211 ? 8.906 -6.650 24.408 1.00 81.50 211 GLU A C 1
ATOM 1663 O O . GLU A 1 211 ? 9.313 -5.586 24.861 1.00 81.50 211 GLU A O 1
ATOM 1668 N N . ARG A 1 212 ? 7.778 -7.222 24.843 1.00 80.12 212 ARG A N 1
ATOM 1669 C CA . ARG A 1 212 ? 6.945 -6.725 25.950 1.00 80.12 212 ARG A CA 1
ATOM 1670 C C . ARG A 1 212 ? 7.326 -7.295 27.320 1.00 80.12 212 ARG A C 1
ATOM 1672 O O . ARG A 1 212 ? 6.639 -7.017 28.294 1.00 80.12 212 ARG A O 1
ATOM 1679 N N . GLY A 1 213 ? 8.359 -8.136 27.400 1.00 79.31 213 GLY A N 1
ATOM 1680 C CA . GLY A 1 213 ? 8.727 -8.830 28.640 1.00 79.31 213 GLY A CA 1
ATOM 1681 C C . GLY A 1 213 ? 7.733 -9.917 29.067 1.00 79.31 213 GLY A C 1
ATOM 1682 O O . GLY A 1 213 ? 7.841 -10.451 30.168 1.00 79.31 213 GLY A O 1
ATOM 1683 N N . LEU A 1 214 ? 6.782 -10.286 28.204 1.00 79.19 214 LEU A N 1
ATOM 1684 C CA . LEU A 1 214 ? 5.806 -11.328 28.494 1.00 79.19 214 LEU A CA 1
ATOM 1685 C C . LEU A 1 214 ? 6.418 -12.695 28.208 1.00 79.19 214 LEU A C 1
ATOM 1687 O O . LEU A 1 214 ? 6.724 -13.050 27.064 1.00 79.19 214 LEU A O 1
ATOM 1691 N N . LYS A 1 215 ? 6.590 -13.476 29.273 1.00 72.38 215 LYS A N 1
ATOM 1692 C CA . LYS A 1 215 ? 7.019 -14.868 29.183 1.00 72.38 215 LYS A CA 1
ATOM 1693 C C . LYS A 1 215 ? 5.853 -15.691 28.641 1.00 72.38 215 LYS A C 1
ATOM 1695 O O . LYS A 1 215 ? 4.847 -15.874 29.318 1.00 72.38 215 LYS A O 1
ATOM 1700 N N . ARG A 1 216 ? 5.977 -16.198 27.414 1.00 63.47 216 ARG A N 1
ATOM 1701 C CA . ARG A 1 216 ? 5.100 -17.278 26.951 1.00 63.47 216 ARG A CA 1
ATOM 1702 C C . ARG A 1 216 ? 5.515 -18.557 27.667 1.00 63.47 216 ARG A C 1
ATOM 1704 O O . ARG A 1 216 ? 6.694 -18.905 27.628 1.00 63.47 216 ARG A O 1
ATOM 1711 N N . GLN A 1 217 ? 4.559 -19.262 28.268 1.00 59.50 217 GLN A N 1
ATOM 1712 C CA . GLN A 1 217 ? 4.769 -20.676 28.565 1.00 59.50 217 GLN A CA 1
ATOM 1713 C C . GLN A 1 217 ? 5.129 -21.374 27.251 1.00 59.50 217 GLN A C 1
ATOM 1715 O O . GLN A 1 217 ? 4.546 -21.079 26.202 1.00 59.50 217 GLN A O 1
ATOM 1720 N N . ALA A 1 218 ? 6.150 -22.227 27.284 1.00 59.53 218 ALA A N 1
ATOM 1721 C CA . ALA A 1 218 ? 6.548 -22.979 26.110 1.00 59.53 218 ALA A CA 1
ATOM 1722 C C . ALA A 1 218 ? 5.354 -23.830 25.663 1.00 59.53 218 ALA A C 1
ATOM 1724 O O . ALA A 1 218 ? 4.932 -24.733 26.379 1.00 59.53 218 ALA A O 1
ATOM 1725 N N . THR A 1 219 ? 4.791 -23.535 24.492 1.00 57.94 219 THR A N 1
ATOM 1726 C CA . THR A 1 219 ? 3.842 -24.446 23.851 1.00 57.94 219 THR A CA 1
ATOM 1727 C C . THR A 1 219 ? 4.586 -25.751 23.602 1.00 57.94 219 THR A C 1
ATOM 1729 O O . THR A 1 219 ? 5.513 -25.768 22.787 1.00 57.94 219 THR A O 1
ATOM 1732 N N . GLN A 1 220 ? 4.221 -26.821 24.313 1.00 59.44 220 GLN A N 1
ATOM 1733 C CA . GLN A 1 220 ? 4.687 -28.160 23.972 1.00 59.44 220 GLN A CA 1
ATOM 1734 C C . GLN A 1 220 ? 4.247 -28.438 22.537 1.00 59.44 220 GLN A C 1
ATOM 1736 O O . GLN A 1 220 ? 3.062 -28.413 22.206 1.00 59.44 220 GLN A O 1
ATOM 1741 N N . HIS A 1 221 ? 5.219 -28.622 21.651 1.00 53.91 221 HIS A N 1
ATOM 1742 C CA . HIS A 1 221 ? 4.935 -29.056 20.300 1.00 53.91 221 HIS A CA 1
ATOM 1743 C C . HIS A 1 221 ? 4.633 -30.553 20.358 1.00 53.91 221 HIS A C 1
ATOM 1745 O O . HIS A 1 221 ? 5.556 -31.365 20.415 1.00 53.91 221 HIS A O 1
ATOM 1751 N N . ASP A 1 222 ? 3.357 -30.928 20.334 1.00 57.00 222 ASP A N 1
ATOM 1752 C CA . ASP A 1 222 ? 2.995 -32.331 20.159 1.00 57.00 222 ASP A CA 1
ATOM 1753 C C . ASP A 1 222 ? 3.518 -32.820 18.812 1.00 57.00 222 ASP A C 1
ATOM 1755 O O . ASP A 1 222 ? 3.215 -32.262 17.752 1.00 57.00 222 ASP A O 1
ATOM 1759 N N . SER A 1 223 ? 4.352 -33.857 18.849 1.00 53.12 223 SER A N 1
ATOM 1760 C CA . SER A 1 223 ? 4.786 -34.534 17.636 1.00 53.12 223 SER A CA 1
ATOM 1761 C C . SER A 1 223 ? 3.556 -35.063 16.878 1.00 53.12 223 SER A C 1
ATOM 1763 O O . SER A 1 223 ? 2.541 -35.400 17.498 1.00 53.12 223 SER A O 1
ATOM 1765 N N . PRO A 1 224 ? 3.615 -35.182 15.538 1.00 59.75 224 PRO A N 1
ATOM 1766 C CA . PRO A 1 224 ? 2.531 -35.777 14.749 1.00 59.75 224 PRO A CA 1
ATOM 1767 C C . PRO A 1 224 ? 2.058 -37.137 15.295 1.00 59.75 224 PRO A C 1
ATOM 1769 O O . PRO A 1 224 ? 0.874 -37.452 15.226 1.00 59.75 224 PRO A O 1
ATOM 1772 N N . GLN A 1 225 ? 2.973 -37.892 15.913 1.00 57.47 225 GLN A N 1
ATOM 1773 C CA . GLN A 1 225 ? 2.719 -39.174 16.573 1.00 57.47 225 GLN A CA 1
ATOM 1774 C C . GLN A 1 225 ? 1.782 -39.049 17.790 1.00 57.47 225 GLN A C 1
ATOM 1776 O O . GLN A 1 225 ? 0.850 -39.841 17.915 1.00 57.47 225 GLN A O 1
ATOM 1781 N N . LYS A 1 226 ? 1.943 -38.018 18.634 1.00 54.75 226 LYS A N 1
ATOM 1782 C CA . LYS A 1 226 ? 1.053 -37.770 19.786 1.00 54.75 226 LYS A CA 1
ATOM 1783 C C . LYS A 1 226 ? -0.355 -37.338 19.363 1.00 54.75 226 LYS A C 1
ATOM 1785 O O . LYS A 1 226 ? -1.334 -37.751 19.976 1.00 54.75 226 LYS A O 1
ATOM 1790 N N . ARG A 1 227 ? -0.484 -36.575 18.269 1.00 52.19 227 ARG A N 1
ATOM 1791 C CA . ARG A 1 227 ? -1.798 -36.212 17.693 1.00 52.19 227 ARG A CA 1
ATOM 1792 C C . ARG A 1 227 ? -2.546 -37.399 17.090 1.00 52.19 227 ARG A C 1
ATOM 1794 O O . ARG A 1 227 ? -3.773 -37.394 17.104 1.00 52.19 227 ARG A O 1
ATOM 1801 N N . ALA A 1 228 ? -1.830 -38.380 16.542 1.00 55.72 228 ALA A N 1
ATOM 1802 C CA . ALA A 1 228 ? -2.435 -39.604 16.024 1.00 55.72 228 ALA A CA 1
ATOM 1803 C C . ALA A 1 228 ? -2.942 -40.505 17.164 1.00 55.72 228 ALA A C 1
ATOM 1805 O O . ALA A 1 228 ? -4.076 -40.968 17.100 1.00 55.72 228 ALA A O 1
ATOM 1806 N N . GLN A 1 229 ? -2.163 -40.659 18.242 1.00 54.31 229 GLN A N 1
ATOM 1807 C CA . GLN A 1 229 ? -2.575 -41.426 19.426 1.00 54.31 229 GLN A CA 1
ATOM 1808 C C . GLN A 1 229 ? -3.755 -40.790 20.177 1.00 54.31 229 GLN A C 1
ATOM 1810 O O . GLN A 1 229 ? -4.667 -41.498 20.589 1.00 54.31 229 GLN A O 1
ATOM 1815 N N . ALA A 1 230 ? -3.802 -39.458 20.288 1.00 54.62 230 ALA A N 1
ATOM 1816 C CA . ALA A 1 230 ? -4.938 -38.762 20.902 1.00 54.62 230 ALA A CA 1
ATOM 1817 C C . ALA A 1 230 ? -6.244 -38.888 20.089 1.00 54.62 230 ALA A C 1
ATOM 1819 O O . ALA A 1 230 ? -7.331 -38.763 20.645 1.00 54.62 230 ALA A O 1
ATOM 1820 N N . LYS A 1 231 ? -6.153 -39.141 18.773 1.00 51.31 231 LYS A N 1
ATOM 1821 C CA . LYS A 1 231 ? -7.317 -39.438 17.920 1.00 51.31 231 LYS A CA 1
ATOM 1822 C C . LYS A 1 231 ? -7.760 -40.900 17.988 1.00 51.31 231 LYS A C 1
ATOM 1824 O O . LYS A 1 231 ? -8.917 -41.165 17.694 1.00 51.31 231 LYS A O 1
ATOM 1829 N N . SER A 1 232 ? -6.872 -41.829 18.349 1.00 50.16 232 SER A N 1
ATOM 1830 C CA . SER A 1 232 ? -7.208 -43.254 18.476 1.00 50.16 232 SER A CA 1
ATOM 1831 C C . SER A 1 232 ? -7.708 -43.639 19.871 1.00 50.16 232 SER A C 1
ATOM 1833 O O . SER A 1 232 ? -8.203 -44.743 20.048 1.00 50.16 232 SER A O 1
ATOM 1835 N N . SER A 1 233 ? -7.572 -42.759 20.868 1.00 51.00 233 SER A N 1
ATOM 1836 C CA . SER A 1 233 ? -7.973 -43.019 22.258 1.00 51.00 233 SER A CA 1
ATOM 1837 C C . SER A 1 233 ? -9.374 -42.502 22.619 1.00 51.00 233 SER A C 1
ATOM 1839 O O . SER A 1 233 ? -9.698 -42.419 23.800 1.00 51.00 233 SER A O 1
ATOM 1841 N N . GLY A 1 234 ? -10.199 -42.118 21.642 1.00 53.34 234 GLY A N 1
ATOM 1842 C CA . GLY A 1 234 ? -11.547 -41.598 21.876 1.00 53.34 234 GLY A CA 1
ATOM 1843 C C . GLY A 1 234 ? -12.552 -42.224 20.916 1.00 53.34 234 GLY A C 1
ATOM 1844 O O . GLY A 1 234 ? -12.545 -41.876 19.741 1.00 53.34 234 GLY A O 1
ATOM 1845 N N . PHE A 1 235 ? -13.415 -43.082 21.469 1.00 46.16 235 PHE A N 1
ATOM 1846 C CA . PHE A 1 235 ? -14.458 -43.917 20.848 1.00 46.16 235 PHE A CA 1
ATOM 1847 C C . PHE A 1 235 ? -13.997 -45.249 20.217 1.00 46.16 235 PHE A C 1
ATOM 1849 O O . PHE A 1 235 ? -13.332 -45.241 19.184 1.00 46.16 235 PHE A O 1
ATOM 1856 N N . PRO A 1 236 ? -14.399 -46.406 20.788 1.00 53.75 236 PRO A N 1
ATOM 1857 C CA . PRO A 1 236 ? -14.290 -47.699 20.118 1.00 53.75 236 PRO A CA 1
ATOM 1858 C C . PRO A 1 236 ? -15.123 -47.703 18.828 1.00 53.75 236 PRO A C 1
ATOM 1860 O O . PRO A 1 236 ? -16.304 -47.353 18.853 1.00 53.75 236 PRO A O 1
ATOM 1863 N N . ASP A 1 237 ? -14.542 -48.153 17.713 1.00 50.69 237 ASP A N 1
ATOM 1864 C CA . ASP A 1 237 ? -15.240 -48.281 16.420 1.00 50.69 237 ASP A CA 1
ATOM 1865 C C . ASP A 1 237 ? -16.481 -49.196 16.486 1.00 50.69 237 ASP A C 1
ATOM 1867 O O . ASP A 1 237 ? -17.373 -49.098 15.643 1.00 50.69 237 ASP A O 1
ATOM 1871 N N . SER A 1 238 ? -16.595 -50.036 17.521 1.00 49.53 238 SER A N 1
ATOM 1872 C CA . SER A 1 238 ? -17.783 -50.854 17.784 1.00 49.53 238 SER A CA 1
ATOM 1873 C C . SER A 1 238 ? -19.035 -50.035 18.118 1.00 49.53 238 SER A C 1
ATOM 1875 O O . SER A 1 238 ? -20.137 -50.533 17.918 1.00 49.53 238 SER A O 1
ATOM 1877 N N . LEU A 1 239 ? -18.892 -48.786 18.580 1.00 48.44 239 LEU A N 1
ATOM 1878 C CA . LEU A 1 239 ? -20.018 -47.892 18.878 1.00 48.44 239 LEU A CA 1
ATOM 1879 C C . LEU A 1 239 ? -20.405 -46.985 17.705 1.00 48.44 239 LEU A C 1
ATOM 1881 O O . LEU A 1 239 ? -21.532 -46.509 17.668 1.00 48.44 239 LEU A O 1
ATOM 1885 N N . LYS A 1 240 ? -19.529 -46.770 16.716 1.00 48.12 240 LYS A N 1
ATOM 1886 C CA . LYS A 1 240 ? -19.881 -45.991 15.513 1.00 48.12 240 LYS A CA 1
ATOM 1887 C C . LYS A 1 240 ? -20.912 -46.696 14.637 1.00 48.12 240 LYS A C 1
ATOM 1889 O O . LYS A 1 240 ? -21.807 -46.044 14.119 1.00 48.12 240 LYS A O 1
ATOM 1894 N N . ARG A 1 241 ? -20.846 -48.028 14.551 1.00 48.22 241 ARG A N 1
ATOM 1895 C CA . ARG A 1 241 ? -21.815 -48.832 13.784 1.00 48.22 241 ARG A CA 1
ATOM 1896 C C . ARG A 1 241 ? -23.220 -48.865 14.388 1.00 48.22 241 ARG A C 1
ATOM 1898 O O . ARG A 1 241 ? -24.155 -49.231 13.690 1.00 48.22 241 ARG A O 1
ATOM 1905 N N . LEU A 1 242 ? -23.374 -48.483 15.657 1.00 45.69 242 LEU A N 1
ATOM 1906 C CA . LEU A 1 242 ? -24.676 -48.384 16.325 1.00 45.69 242 LEU A CA 1
ATOM 1907 C C . LEU A 1 242 ? -25.442 -47.100 15.962 1.00 45.69 242 LEU A C 1
ATOM 1909 O O . LEU A 1 242 ? -26.647 -47.058 16.161 1.00 45.69 242 LEU A O 1
ATOM 1913 N N . PHE A 1 243 ? -24.769 -46.086 15.404 1.00 47.22 243 PHE A N 1
ATOM 1914 C CA . PHE A 1 243 ? -25.375 -44.803 15.012 1.00 47.22 243 PHE A CA 1
ATOM 1915 C C . PHE A 1 243 ? -25.440 -44.588 13.490 1.00 47.22 243 PHE A C 1
ATOM 1917 O O . PHE A 1 243 ? -25.850 -43.523 13.043 1.00 47.22 243 PHE A O 1
ATOM 1924 N N . GLU A 1 244 ? -25.018 -45.576 12.694 1.00 49.62 244 GLU A N 1
ATOM 1925 C CA . GLU A 1 244 ? -25.060 -45.531 11.221 1.00 49.62 244 GLU A CA 1
ATOM 1926 C C . GLU A 1 244 ? -26.239 -46.329 10.626 1.00 49.62 244 GLU A C 1
ATOM 1928 O O . GLU A 1 244 ? -26.421 -46.314 9.412 1.00 49.62 244 GLU A O 1
ATOM 1933 N N . ASN A 1 245 ? -27.059 -46.981 11.461 1.00 44.22 245 ASN A N 1
ATOM 1934 C CA . ASN A 1 245 ? -28.308 -47.625 11.047 1.00 44.22 245 ASN A CA 1
ATOM 1935 C C . ASN A 1 245 ? -29.505 -46.852 11.627 1.00 44.22 245 ASN A C 1
ATOM 1937 O O . ASN A 1 245 ? -29.586 -46.663 12.840 1.00 44.22 245 ASN A O 1
ATOM 1941 N N . ASP A 1 246 ? -30.422 -46.435 10.752 1.00 44.81 246 ASP A N 1
ATOM 1942 C CA . ASP A 1 246 ? -31.643 -45.647 11.007 1.00 44.81 246 ASP A CA 1
ATOM 1943 C C . ASP A 1 246 ? -32.727 -46.380 11.845 1.00 44.81 246 ASP A C 1
ATOM 1945 O O . ASP A 1 246 ? -33.908 -46.357 11.516 1.00 44.81 246 ASP A O 1
ATOM 1949 N N . GLU A 1 247 ? -32.369 -47.012 12.966 1.00 47.31 247 GLU A N 1
ATOM 1950 C CA . GLU A 1 247 ? -33.338 -47.559 13.942 1.00 47.31 247 GLU A CA 1
ATOM 1951 C C . GLU A 1 247 ? -33.061 -47.077 15.381 1.00 47.31 247 GLU A C 1
ATOM 1953 O O . GLU A 1 247 ? -33.247 -47.793 16.366 1.00 47.31 247 GLU A O 1
ATOM 1958 N N . ALA A 1 248 ? -32.605 -45.832 15.529 1.00 48.69 248 ALA A N 1
ATOM 1959 C CA . ALA A 1 248 ? -32.207 -45.256 16.815 1.00 48.69 248 ALA A CA 1
ATOM 1960 C C . ALA A 1 248 ? -33.331 -44.520 17.578 1.00 48.69 248 ALA A C 1
ATOM 1962 O O . ALA A 1 248 ? -33.027 -43.641 18.382 1.00 48.69 248 ALA A O 1
ATOM 1963 N N . GLU A 1 249 ? -34.607 -44.872 17.385 1.00 45.59 249 GLU A N 1
ATOM 1964 C CA . GLU A 1 249 ? -35.692 -44.349 18.242 1.00 45.59 249 GLU A CA 1
ATOM 1965 C C . GLU A 1 249 ? -36.059 -45.268 19.420 1.00 45.59 249 GLU A C 1
ATOM 1967 O O . GLU A 1 249 ? -36.602 -44.782 20.402 1.00 45.59 249 GLU A O 1
ATOM 1972 N N . ASN A 1 250 ? -35.668 -46.550 19.428 1.00 51.25 250 ASN A N 1
ATOM 1973 C CA . ASN A 1 250 ? -36.098 -47.490 20.484 1.00 51.25 250 ASN A CA 1
ATOM 1974 C C . ASN A 1 250 ? -35.010 -47.913 21.492 1.00 51.25 250 ASN A C 1
ATOM 1976 O O . ASN A 1 250 ? -35.270 -48.730 22.373 1.00 51.25 250 ASN A O 1
ATOM 1980 N N . VAL A 1 251 ? -33.784 -47.380 21.404 1.00 47.22 251 VAL A N 1
ATOM 1981 C CA . VAL A 1 251 ? -32.666 -47.814 22.277 1.00 47.22 251 VAL A CA 1
ATOM 1982 C C . VAL A 1 251 ? -32.479 -46.910 23.504 1.00 47.22 251 VAL A C 1
ATOM 1984 O O . VAL A 1 251 ? -32.015 -47.378 24.545 1.00 47.22 251 VAL A O 1
ATOM 1987 N N . LEU A 1 252 ? -32.883 -45.636 23.436 1.00 42.47 252 LEU A N 1
ATOM 1988 C CA . LEU A 1 252 ? -32.780 -44.723 24.583 1.00 42.47 252 LEU A CA 1
ATOM 1989 C C . LEU A 1 252 ? -33.759 -45.074 25.719 1.00 42.47 252 LEU A C 1
ATOM 1991 O O . LEU A 1 252 ? -33.386 -44.931 26.885 1.00 42.47 252 LEU A O 1
ATOM 1995 N N . ASP A 1 253 ? -34.929 -45.634 25.398 1.00 42.22 253 ASP A N 1
ATOM 1996 C CA . ASP A 1 253 ? -35.914 -46.091 26.392 1.00 42.22 253 ASP A CA 1
ATOM 1997 C C . ASP A 1 253 ? -35.461 -47.346 27.157 1.00 42.22 253 ASP A C 1
ATOM 1999 O O . ASP A 1 253 ? -35.776 -47.509 28.337 1.00 42.22 253 ASP A O 1
ATOM 2003 N N . ALA A 1 254 ? -34.649 -48.208 26.536 1.00 43.97 254 ALA A N 1
ATOM 2004 C CA . ALA A 1 254 ? -34.135 -49.421 27.174 1.00 43.97 254 ALA A CA 1
ATOM 2005 C C . ALA A 1 254 ? -32.917 -49.167 28.083 1.00 43.97 254 ALA A C 1
ATOM 2007 O O . ALA A 1 254 ? -32.678 -49.930 29.019 1.00 43.97 254 ALA A O 1
ATOM 2008 N N . ILE A 1 255 ? -32.134 -48.112 27.820 1.00 44.88 255 ILE A N 1
ATOM 2009 C CA . ILE A 1 255 ? -30.891 -47.827 28.560 1.00 44.88 255 ILE A CA 1
ATOM 2010 C C . ILE A 1 255 ? -31.143 -46.967 29.803 1.00 44.88 255 ILE A C 1
ATOM 2012 O O . ILE A 1 255 ? -30.429 -47.120 30.794 1.00 44.88 255 ILE A O 1
ATOM 2016 N N . LEU A 1 256 ? -32.130 -46.065 29.778 1.00 43.00 256 LEU A N 1
ATOM 2017 C CA . LEU A 1 256 ? -32.276 -45.072 30.844 1.00 43.00 256 LEU A CA 1
ATOM 2018 C C . LEU A 1 256 ? -33.280 -45.420 31.940 1.00 43.00 256 LEU A C 1
ATOM 2020 O O . LEU A 1 256 ? -33.190 -44.802 32.993 1.00 43.00 256 LEU A O 1
ATOM 2024 N N . GLY A 1 257 ? -34.186 -46.389 31.770 1.00 38.59 257 GLY A N 1
ATOM 2025 C CA . GLY A 1 257 ? -35.070 -46.824 32.864 1.00 38.59 257 GLY A CA 1
ATOM 2026 C C . GLY A 1 257 ? -35.835 -45.684 33.560 1.00 38.59 257 GLY A C 1
ATOM 2027 O O . GLY A 1 257 ? -36.133 -45.782 34.749 1.00 38.59 257 GLY A O 1
ATOM 2028 N N . ILE A 1 258 ? -36.129 -44.591 32.848 1.00 38.62 258 ILE A N 1
ATOM 2029 C CA . ILE A 1 258 ? -36.906 -43.461 33.366 1.00 38.62 258 ILE A CA 1
ATOM 2030 C C . ILE A 1 258 ? -38.315 -43.583 32.798 1.00 38.62 258 ILE A C 1
ATOM 2032 O O . ILE A 1 258 ? -38.613 -43.141 31.694 1.00 38.62 258 ILE A O 1
ATOM 2036 N N . SER A 1 259 ? -39.197 -44.198 33.578 1.00 37.72 259 SER A N 1
ATOM 2037 C CA . SER A 1 259 ? -40.638 -44.104 33.384 1.00 37.72 259 SER A CA 1
ATOM 2038 C C . SER A 1 259 ? -41.124 -42.723 33.833 1.00 37.72 259 SER A C 1
ATOM 2040 O O . SER A 1 259 ? -41.137 -42.470 35.036 1.00 37.72 259 SER A O 1
ATOM 2042 N N . VAL A 1 260 ? -41.596 -41.862 32.929 1.00 36.28 260 VAL A N 1
ATOM 2043 C CA . VAL A 1 260 ? -42.644 -40.881 33.271 1.00 36.28 260 VAL A CA 1
ATOM 2044 C C . VAL A 1 260 ? -43.511 -40.639 32.037 1.00 36.28 260 VAL A C 1
ATOM 2046 O O . VAL A 1 260 ? -43.035 -40.152 31.018 1.00 36.28 260 VAL A O 1
ATOM 2049 N N . GLY A 1 261 ? -44.781 -41.028 32.128 1.00 30.88 261 GLY A N 1
ATOM 2050 C CA . GLY A 1 261 ? -45.751 -40.865 31.057 1.00 30.88 261 GLY A CA 1
ATOM 2051 C C . GLY A 1 261 ? -46.467 -39.512 31.047 1.00 30.88 261 GLY A C 1
ATOM 2052 O O . GLY A 1 261 ? -46.330 -38.700 31.957 1.00 30.88 261 GLY A O 1
ATOM 2053 N N . VAL A 1 262 ? -47.338 -39.405 30.037 1.00 31.97 262 VAL A N 1
ATOM 2054 C CA . VAL A 1 262 ? -48.567 -38.593 29.976 1.00 31.97 262 VAL A CA 1
ATOM 2055 C C . VAL A 1 262 ? -48.380 -37.081 29.773 1.00 31.97 262 VAL A C 1
ATOM 2057 O O . VAL A 1 262 ? -48.139 -36.337 30.715 1.00 31.97 262 VAL A O 1
ATOM 2060 N N . ALA A 1 263 ? -48.604 -36.613 28.539 1.00 31.06 263 ALA A N 1
ATOM 2061 C CA . ALA A 1 263 ? -49.838 -35.903 28.151 1.00 31.06 263 ALA A CA 1
ATOM 2062 C C . ALA A 1 263 ? -49.635 -35.047 26.886 1.00 31.06 263 ALA A C 1
ATOM 2064 O O . ALA A 1 263 ? -49.012 -33.987 26.918 1.00 31.06 263 ALA A O 1
ATOM 2065 N N . GLU A 1 264 ? -50.275 -35.461 25.794 1.00 35.25 264 GLU A N 1
ATOM 2066 C CA . GLU A 1 264 ? -50.883 -34.526 24.850 1.00 35.25 264 GLU A CA 1
ATOM 2067 C C . GLU A 1 264 ? -51.898 -33.646 25.590 1.00 35.25 264 GLU A C 1
ATOM 2069 O O . GLU A 1 264 ? -52.754 -34.166 26.303 1.00 35.25 264 GLU A O 1
ATOM 2074 N N . ALA A 1 265 ? -51.845 -32.331 25.379 1.00 30.20 265 ALA A N 1
ATOM 2075 C CA . ALA A 1 265 ? -52.975 -31.536 24.899 1.00 30.20 265 ALA A CA 1
ATOM 2076 C C . ALA A 1 265 ? -52.659 -30.038 24.989 1.00 30.20 265 ALA A C 1
ATOM 2078 O O . ALA A 1 265 ? -52.105 -29.553 25.969 1.00 30.20 265 ALA A O 1
ATOM 2079 N N . MET A 1 266 ? -53.174 -29.324 23.989 1.00 29.16 266 MET A N 1
ATOM 2080 C CA . MET A 1 266 ? -53.564 -27.911 23.991 1.00 29.16 266 MET A CA 1
ATOM 2081 C C . MET A 1 266 ? -52.777 -26.966 23.069 1.00 29.16 266 MET A C 1
ATOM 2083 O O . MET A 1 266 ? -51.737 -26.397 23.377 1.00 29.16 266 MET A O 1
ATOM 2087 N N . THR A 1 267 ? -53.464 -26.741 21.943 1.00 34.75 267 THR A N 1
ATOM 2088 C CA . THR A 1 267 ? -53.764 -25.442 21.323 1.00 34.75 267 THR A CA 1
ATOM 2089 C C . THR A 1 267 ? -52.734 -24.813 20.390 1.00 34.75 267 THR A C 1
ATOM 2091 O O . THR A 1 267 ? -51.941 -23.950 20.745 1.00 34.75 267 THR A O 1
ATOM 2094 N N . ARG A 1 268 ? -52.913 -25.197 19.118 1.00 34.41 268 ARG A N 1
ATOM 2095 C CA . ARG A 1 268 ? -52.912 -24.335 17.926 1.00 34.41 268 ARG A CA 1
ATOM 2096 C C . ARG A 1 268 ? -53.287 -22.878 18.253 1.00 34.41 268 ARG A C 1
ATOM 2098 O O . ARG A 1 268 ? -54.424 -22.615 18.633 1.00 34.41 268 ARG A O 1
ATOM 2105 N N . GLY A 1 269 ? -52.363 -21.951 18.026 1.00 31.22 269 GLY A N 1
ATOM 2106 C CA . GLY A 1 269 ? -52.660 -20.537 17.811 1.00 31.22 269 GLY A CA 1
ATOM 2107 C C . GLY A 1 269 ? -52.482 -20.231 16.328 1.00 31.22 269 GLY A C 1
ATOM 2108 O O . GLY A 1 269 ? -51.351 -20.185 15.854 1.00 31.22 269 GLY A O 1
ATOM 2109 N N . ALA A 1 270 ? -53.591 -20.080 15.609 1.00 36.00 270 ALA A N 1
ATOM 2110 C CA . ALA A 1 270 ? -53.631 -19.565 14.246 1.00 36.00 270 ALA A CA 1
ATOM 2111 C C . ALA A 1 270 ? -54.713 -18.476 14.173 1.00 36.00 270 ALA A C 1
ATOM 2113 O O . ALA A 1 270 ? -55.867 -18.735 14.501 1.00 36.00 270 ALA A O 1
ATOM 2114 N N . ASP A 1 271 ? -54.257 -17.279 13.815 1.00 35.12 271 ASP A N 1
ATOM 2115 C CA . ASP A 1 271 ? -54.854 -16.262 12.944 1.00 35.12 271 ASP A CA 1
ATOM 2116 C C . ASP A 1 271 ? -56.316 -15.778 13.114 1.00 35.12 271 ASP A C 1
ATOM 2118 O O . ASP A 1 271 ? -57.289 -16.493 12.899 1.00 35.12 271 ASP A O 1
ATOM 2122 N N . ASP A 1 272 ? -56.376 -14.465 13.387 1.00 36.66 272 ASP A N 1
ATOM 2123 C CA . ASP A 1 272 ? -57.148 -13.395 12.720 1.00 36.66 272 ASP A CA 1
ATOM 2124 C C . ASP A 1 272 ? -58.697 -13.370 12.794 1.00 36.66 272 ASP A C 1
ATOM 2126 O O . ASP A 1 272 ? -59.380 -14.159 12.141 1.00 36.66 272 ASP A O 1
ATOM 2130 N N . PRO A 1 273 ? -59.297 -12.378 13.492 1.00 39.81 273 PRO A N 1
ATOM 2131 C CA . PRO A 1 273 ? -60.715 -12.070 13.403 1.00 39.81 273 PRO A CA 1
ATOM 2132 C C . PRO A 1 273 ? -60.947 -10.849 12.501 1.00 39.81 273 PRO A C 1
ATOM 2134 O O . PRO A 1 273 ? -61.044 -9.712 12.975 1.00 39.81 273 PRO A O 1
ATOM 2137 N N . ARG A 1 274 ? -61.125 -11.075 11.197 1.00 35.38 274 ARG A N 1
ATOM 2138 C CA . ARG A 1 274 ? -61.810 -10.121 10.316 1.00 35.38 274 ARG A CA 1
ATOM 2139 C C . ARG A 1 274 ? -62.786 -10.849 9.399 1.00 35.38 274 ARG A C 1
ATOM 2141 O O . ARG A 1 274 ? -62.450 -11.839 8.769 1.00 35.38 274 ARG A O 1
ATOM 2148 N N . GLU A 1 275 ? -63.989 -10.282 9.340 1.00 38.28 275 GLU A N 1
ATOM 2149 C CA . GLU A 1 275 ? -65.092 -10.591 8.423 1.00 38.28 275 GLU A CA 1
ATOM 2150 C C . GLU A 1 275 ? -65.988 -11.796 8.758 1.00 38.28 275 GLU A C 1
ATOM 2152 O O . GLU A 1 275 ? -65.809 -12.919 8.287 1.00 38.28 275 GLU A O 1
ATOM 2157 N N . ARG A 1 276 ? -67.106 -11.499 9.432 1.00 39.56 276 ARG A N 1
ATOM 2158 C CA . ARG A 1 276 ? -68.412 -11.485 8.749 1.00 39.56 276 ARG A CA 1
ATOM 2159 C C . ARG A 1 276 ? -69.491 -10.848 9.620 1.00 39.56 276 ARG A C 1
ATOM 2161 O O . ARG A 1 276 ? -69.882 -11.381 10.651 1.00 39.56 276 ARG A O 1
ATOM 2168 N N . GLY A 1 277 ? -69.965 -9.695 9.156 1.00 34.00 277 GLY A N 1
ATOM 2169 C CA . GLY A 1 277 ? -71.257 -9.155 9.543 1.00 34.00 277 GLY A CA 1
ATOM 2170 C C . GLY A 1 277 ? -72.385 -10.019 8.980 1.00 34.00 277 GLY A C 1
ATOM 2171 O O . GLY A 1 277 ? -72.290 -10.543 7.869 1.00 34.00 277 GLY A O 1
ATOM 2172 N N . VAL A 1 278 ? -73.453 -10.131 9.760 1.00 45.88 278 VAL A N 1
ATOM 2173 C CA . VAL A 1 278 ? -74.773 -10.550 9.300 1.00 45.88 278 VAL A CA 1
ATOM 2174 C C . VAL A 1 278 ? -75.645 -9.300 9.328 1.00 45.88 278 VAL A C 1
ATOM 2176 O O . VAL A 1 278 ? -75.680 -8.583 10.326 1.00 45.88 278 VAL A O 1
ATOM 2179 N N . ARG A 1 279 ? -76.261 -9.022 8.179 1.00 43.66 279 ARG A N 1
ATOM 2180 C CA . ARG A 1 279 ? -77.334 -8.048 7.991 1.00 43.66 279 ARG A CA 1
ATOM 2181 C C . ARG A 1 279 ? -78.609 -8.534 8.681 1.00 43.66 279 ARG A C 1
ATOM 2183 O O . ARG A 1 279 ? -78.915 -9.721 8.596 1.00 43.66 279 ARG A O 1
ATOM 2190 N N . GLU A 1 280 ? -79.372 -7.589 9.212 1.00 38.78 280 GLU A N 1
ATOM 2191 C CA . GLU A 1 280 ? -80.753 -7.415 8.743 1.00 38.78 280 GLU A CA 1
ATOM 2192 C C . GLU A 1 280 ? -80.739 -6.431 7.566 1.00 38.78 280 GLU A C 1
ATOM 2194 O O . GLU A 1 280 ? -79.913 -5.484 7.600 1.00 38.78 280 GLU A O 1
#

Foldseek 3Di:
DAAAKDKDKDWQKQAPVNCPPPDDVQHSLNVLLVLLCVQVPPLWWDAKDKPLFAAPVRHHDDDPVSRSVSLSVQLVVQQVVQPHRMGTSKMKMKIWDQLPDDPVLVNQLQHVVNCQLAPPQWNKIKMKTWTDNDSHTTMIMMIIGKTWDHQVVQVVVCVVVPDDPDRDTDIRQPCVDDCSVVVVLVVSQVSSQVSCVVVVHHGHDHDDCVSVVHDDDPDPDDDPVNVVVVVVPPDDPVVVVVPVDPPPPPVVCVPPVDDDDDDDDDDDDDDDDDDDDDDD

Radius of gyration: 29.56 Å; chains: 1; bounding box: 110×66×54 Å

InterPro domains:
  IPR005053 MobA/MobL protein [PF03389] (88-229)

Sequence (280 aa):
MTLELTTKFRGISTSPAARQRKGEEAHPLKRCYGALNYIARENASGIISWHGLRRPDGKPATTPKEARLALRRRFREEAAKGGKVGRRIATTGIVSLPNTWSEKTVRLAVERLARELAPEGSEASAIVIQHIDKSHNAHLHFLAVDGVESKDAAARRTDKRAAAQRVRRQNVQRFNERGAPKRWRGRIATILNTTAKESGEAEVEWRSFKERGLKRQATQHDSPQKRAQAKSSGFPDSLKRLFENDEAENVLDAILGISVGVAEAMTRGADDPRERGVRE